Protein AF-A0A0D8XAA7-F1 (afdb_monomer)

Sequence (199 aa):
MMFIYIQLFANRRTYLMLLIPIIYSLYFIFFTSPVLFNSDHFAWFFTTFAPGSDSEMFYNYPHTANNLFVVVSTCVLYVVYSKVLLRHSRSSSGLTWAQKSFFIQSTLICMANLLASLIYVYMQFFPTPQYFAFIGHCCWQLGHGFPAFVYLFLNRTIQRKVLEMLQIQHWSTTVKQAPLNSSKTPCNNKKINGNEYFF

Organism: Dictyocaulus viviparus (NCBI:txid29172)

Radius of gyration: 29.38 Å; Cα contacts (8 Å, |Δi|>4): 109; chains: 1; bounding box: 52×42×98 Å

Mean predicted aligned error: 14.2 Å

InterPro domains:
  IPR019425 7TM GPCR, serpentine receptor class t (Srt) [PF10321] (6-170)
  IPR019425 7TM GPCR, serpentine receptor class t (Srt) [PTHR23021] (6-173)

pLDDT: mean 72.5, std 16.62, range [28.2, 89.44]

Foldseek 3Di:
DVVVCCVCCPDPNVVVVVVVVVVVVVCCVPPAQDFDQDPVLRATAQADPDPPGDRVVRDGPVVLVVLVCLLVVLVVVLVVLVVVQVVCQVVDPHDDLVSVLVNVLSVLLSVLSNLLSVLVVCVHPHPDDSVSSVSSVVSVVCNVCVSVVSCCPRPPVVVVVVCVVVVVPPPPPPDPPDDPPDDDDDDDDDDDDDDDDDD

Structure (mmCIF, N/CA/C/O backbone):
data_AF-A0A0D8XAA7-F1
#
_entry.id   AF-A0A0D8XAA7-F1
#
loop_
_atom_site.group_PDB
_atom_site.id
_atom_site.type_symbol
_atom_site.label_atom_id
_atom_site.label_alt_id
_atom_site.label_comp_id
_atom_site.label_asym_id
_atom_site.label_entity_id
_atom_site.label_seq_id
_atom_site.pdbx_PDB_ins_code
_atom_site.Cartn_x
_atom_site.Cartn_y
_atom_site.Cartn_z
_atom_site.occupancy
_atom_site.B_iso_or_equiv
_atom_site.auth_seq_id
_atom_site.auth_comp_id
_atom_site.auth_asym_id
_atom_site.auth_atom_id
_atom_site.pdbx_PDB_model_num
ATOM 1 N N . MET A 1 1 ? -22.637 -11.462 5.710 1.00 57.03 1 MET A N 1
ATOM 2 C CA . MET A 1 1 ? -21.160 -11.375 5.821 1.00 57.03 1 MET A CA 1
ATOM 3 C C . MET A 1 1 ? -20.599 -12.205 6.973 1.00 57.03 1 MET A C 1
ATOM 5 O O . MET A 1 1 ? -19.718 -13.006 6.710 1.00 57.03 1 MET A O 1
ATOM 9 N N . MET A 1 2 ? -21.103 -12.079 8.209 1.00 55.91 2 MET A N 1
ATOM 10 C CA . MET A 1 2 ? -20.521 -12.765 9.381 1.00 55.91 2 MET A CA 1
ATOM 11 C C . MET A 1 2 ? -20.518 -14.309 9.288 1.00 55.91 2 MET A C 1
ATOM 13 O O . MET A 1 2 ? -19.518 -14.933 9.615 1.00 55.91 2 MET A O 1
ATOM 1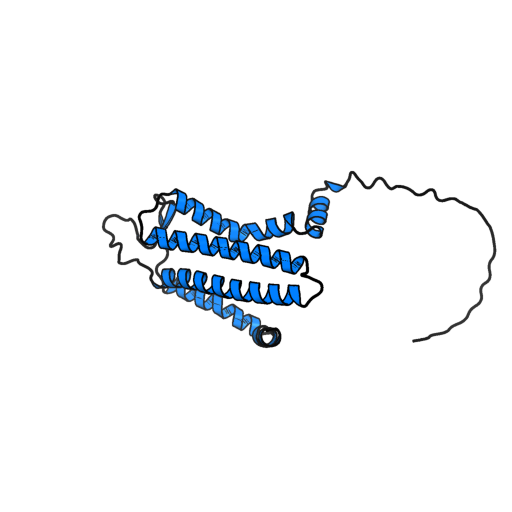7 N N . PHE A 1 3 ? -21.576 -14.924 8.744 1.00 60.53 3 PHE A N 1
ATOM 18 C CA . PHE A 1 3 ? -21.652 -16.383 8.539 1.00 60.53 3 PHE A CA 1
ATOM 19 C C . PHE A 1 3 ? -20.602 -16.934 7.558 1.00 60.53 3 PHE A C 1
ATOM 21 O O . PHE A 1 3 ? -20.009 -17.977 7.810 1.00 60.53 3 PHE A O 1
ATOM 28 N N . ILE A 1 4 ? -20.331 -16.208 6.470 1.00 66.12 4 ILE A N 1
ATOM 29 C CA . ILE A 1 4 ? -19.329 -16.590 5.462 1.00 66.12 4 ILE A CA 1
ATOM 30 C C . ILE A 1 4 ? -17.923 -16.553 6.075 1.00 66.12 4 ILE A C 1
ATOM 32 O O . ILE A 1 4 ? -17.117 -17.451 5.849 1.00 66.12 4 ILE A O 1
ATOM 36 N N . TYR A 1 5 ? -17.652 -15.548 6.912 1.00 65.75 5 TYR A N 1
ATOM 37 C CA . TYR A 1 5 ? -16.374 -15.404 7.607 1.00 65.75 5 TYR A CA 1
ATOM 38 C C . TYR A 1 5 ? -16.089 -16.574 8.551 1.00 65.75 5 TYR A C 1
ATOM 40 O O . TYR A 1 5 ? -14.992 -17.126 8.540 1.00 65.75 5 TYR A O 1
ATOM 48 N N . ILE A 1 6 ? -17.094 -16.987 9.326 1.00 66.50 6 ILE A N 1
ATOM 49 C CA . ILE A 1 6 ? -16.974 -18.118 10.254 1.00 66.50 6 ILE A CA 1
ATOM 50 C C . ILE A 1 6 ? -16.764 -19.428 9.480 1.00 66.50 6 ILE A C 1
ATOM 52 O O . ILE A 1 6 ? -15.968 -20.263 9.895 1.00 66.50 6 ILE A O 1
ATOM 56 N N . GLN A 1 7 ? -17.405 -19.609 8.323 1.00 70.00 7 GLN A N 1
ATOM 57 C CA . GLN A 1 7 ? -17.213 -20.815 7.508 1.00 70.00 7 GLN A CA 1
ATOM 58 C C . GLN A 1 7 ? -15.826 -20.905 6.850 1.00 70.00 7 GLN A C 1
ATOM 60 O O . GLN A 1 7 ? -15.287 -22.014 6.739 1.00 70.00 7 GLN A O 1
ATOM 65 N N . LEU A 1 8 ? -15.260 -19.765 6.435 1.00 64.50 8 LEU A N 1
ATOM 66 C CA . LEU A 1 8 ? -13.955 -19.677 5.769 1.00 64.50 8 LEU A CA 1
ATOM 67 C C . LEU A 1 8 ? -12.770 -19.732 6.747 1.00 64.50 8 LEU A C 1
ATOM 69 O O . LEU A 1 8 ? -11.767 -20.372 6.442 1.00 64.50 8 LEU A O 1
ATOM 73 N N . PHE A 1 9 ? -12.887 -19.104 7.920 1.00 73.25 9 PHE A N 1
ATOM 74 C CA . PHE A 1 9 ? -11.769 -18.896 8.855 1.00 73.25 9 PHE A CA 1
ATOM 75 C C . PHE A 1 9 ? -11.910 -19.645 10.194 1.00 73.25 9 PHE A C 1
ATOM 77 O O . PHE A 1 9 ? -11.251 -19.304 11.176 1.00 73.25 9 PHE A O 1
ATOM 84 N N . ALA A 1 10 ? -12.756 -20.676 10.272 1.00 77.81 10 ALA A N 1
ATOM 85 C CA . ALA A 1 10 ? -12.834 -21.519 11.467 1.00 77.81 10 ALA A CA 1
ATOM 86 C C . ALA A 1 10 ? -11.725 -22.590 11.513 1.00 77.81 10 ALA A C 1
ATOM 88 O O . ALA A 1 10 ? -11.547 -23.381 10.579 1.00 77.81 10 ALA A O 1
ATOM 89 N N . ASN A 1 11 ? -11.056 -22.688 12.668 1.00 79.06 11 ASN A N 1
ATOM 90 C CA . ASN A 1 11 ? -10.110 -23.750 13.030 1.00 79.06 11 ASN A CA 1
ATOM 91 C C . ASN A 1 11 ? -9.008 -23.978 11.973 1.00 79.06 11 ASN A C 1
ATOM 93 O O . ASN A 1 11 ? -8.326 -23.053 11.538 1.00 79.06 11 ASN A O 1
ATOM 97 N N . ARG A 1 12 ? -8.824 -25.236 11.550 1.00 74.00 12 ARG A N 1
ATOM 98 C CA . ARG A 1 12 ? -7.748 -25.683 10.657 1.00 74.00 12 ARG A CA 1
ATOM 99 C C . ARG A 1 12 ? -7.869 -25.120 9.231 1.00 74.00 12 ARG A C 1
ATOM 101 O O . ARG A 1 12 ? -6.893 -25.144 8.487 1.00 74.00 12 ARG A O 1
ATOM 108 N N . ARG A 1 13 ? -9.040 -24.589 8.850 1.00 78.50 13 ARG A N 1
ATOM 109 C CA . ARG A 1 13 ? -9.298 -24.020 7.513 1.00 78.50 13 ARG A CA 1
ATOM 110 C C . ARG A 1 13 ? -8.571 -22.698 7.288 1.00 78.50 13 ARG A C 1
ATOM 112 O O . ARG A 1 13 ? -8.212 -22.401 6.155 1.00 78.50 13 ARG A O 1
ATOM 119 N N . THR A 1 14 ? -8.255 -21.967 8.355 1.00 82.12 14 THR A N 1
ATOM 120 C CA . THR A 1 14 ? -7.444 -20.744 8.278 1.00 82.12 14 THR A CA 1
ATOM 121 C C . THR A 1 14 ? -6.059 -21.021 7.704 1.00 82.12 14 THR A C 1
ATOM 123 O O . THR A 1 14 ? -5.589 -20.265 6.860 1.00 82.12 14 THR A O 1
ATOM 126 N N . TYR A 1 15 ? -5.434 -22.144 8.078 1.00 82.19 15 TYR A N 1
ATOM 127 C CA . TYR A 1 15 ? -4.145 -22.549 7.509 1.00 82.19 15 TYR A CA 1
ATOM 128 C C . TYR A 1 15 ? -4.249 -22.868 6.013 1.00 82.19 15 TYR A C 1
ATOM 130 O O . TYR A 1 15 ? -3.353 -22.516 5.255 1.00 82.19 15 TYR A O 1
ATOM 138 N N . LEU A 1 16 ? -5.359 -23.470 5.569 1.00 83.62 16 LEU A N 1
ATOM 139 C CA . LEU A 1 16 ? -5.605 -23.714 4.143 1.00 83.62 16 LEU A CA 1
ATOM 140 C C . LEU A 1 16 ? -5.805 -22.404 3.370 1.00 83.62 16 LEU A C 1
ATOM 142 O O . LEU A 1 16 ? -5.273 -22.255 2.276 1.00 83.62 16 LEU A O 1
ATOM 146 N N . MET A 1 17 ? -6.510 -21.430 3.950 1.00 83.50 17 MET A N 1
ATOM 147 C CA . MET A 1 17 ? -6.681 -20.106 3.340 1.00 83.50 17 MET A CA 1
ATOM 148 C C . MET A 1 17 ? -5.362 -19.324 3.272 1.00 83.50 17 MET A C 1
ATOM 150 O O . MET A 1 17 ? -5.126 -18.612 2.301 1.00 83.50 17 MET A O 1
ATOM 154 N N . LEU A 1 18 ? -4.473 -19.499 4.254 1.00 84.19 18 LEU A N 1
ATOM 155 C CA . LEU A 1 18 ? -3.123 -18.922 4.253 1.00 84.19 18 LEU A CA 1
ATOM 156 C C . LEU A 1 18 ? -2.185 -19.564 3.217 1.00 84.19 18 LEU A C 1
ATOM 158 O O . LEU A 1 18 ? -1.226 -18.918 2.805 1.00 84.19 18 LEU A O 1
ATOM 162 N N . LEU A 1 19 ? -2.458 -20.787 2.748 1.00 87.12 19 LEU A N 1
ATOM 163 C CA . LEU A 1 19 ? -1.676 -21.401 1.668 1.00 87.12 19 LEU A CA 1
ATOM 164 C C . LEU A 1 19 ? -1.921 -20.734 0.311 1.00 87.12 19 LEU A C 1
ATOM 166 O O . LEU A 1 19 ? -1.018 -20.713 -0.519 1.00 87.12 19 LEU A O 1
ATOM 170 N N . ILE A 1 20 ? -3.101 -20.154 0.087 1.00 86.44 20 ILE A N 1
ATOM 171 C CA . ILE A 1 20 ? -3.455 -19.489 -1.176 1.00 86.44 20 ILE A CA 1
ATOM 172 C C . ILE A 1 20 ? -2.455 -18.374 -1.542 1.00 86.44 20 ILE A C 1
ATOM 174 O O . ILE A 1 20 ? -1.881 -18.446 -2.630 1.00 86.44 20 ILE A O 1
ATOM 178 N N . PRO A 1 21 ? -2.171 -17.373 -0.677 1.00 86.44 21 PRO A N 1
ATOM 179 C CA . PRO A 1 21 ? -1.186 -16.341 -0.994 1.00 86.44 21 PRO A CA 1
ATOM 180 C C . PRO A 1 21 ? 0.241 -16.895 -1.105 1.00 86.44 21 PRO A C 1
ATOM 182 O O . PRO A 1 21 ? 1.032 -16.356 -1.876 1.00 86.44 21 PRO A O 1
ATOM 185 N N . ILE A 1 22 ? 0.572 -17.983 -0.398 1.00 87.94 22 ILE A N 1
ATOM 186 C CA . ILE A 1 22 ? 1.890 -18.627 -0.498 1.00 87.94 22 ILE A CA 1
ATOM 187 C C . ILE A 1 22 ? 2.063 -19.239 -1.888 1.00 87.94 22 ILE A C 1
ATOM 189 O O . ILE A 1 22 ? 3.028 -18.923 -2.573 1.00 87.94 22 ILE A O 1
ATOM 193 N N . ILE A 1 23 ? 1.107 -20.052 -2.338 1.00 89.19 23 ILE A N 1
ATOM 194 C CA . ILE A 1 23 ? 1.139 -20.682 -3.666 1.00 89.19 23 ILE A CA 1
ATOM 195 C C . ILE A 1 23 ? 1.149 -19.616 -4.766 1.00 89.19 23 ILE A C 1
ATOM 197 O O . ILE A 1 23 ? 1.931 -19.715 -5.710 1.00 89.19 23 ILE A O 1
ATOM 201 N N . TYR A 1 24 ? 0.337 -18.566 -4.616 1.00 85.06 24 TYR A N 1
ATOM 202 C CA . TYR A 1 24 ? 0.336 -17.430 -5.536 1.00 85.06 24 TYR A CA 1
ATOM 203 C C . TYR A 1 24 ? 1.712 -16.753 -5.608 1.00 85.06 24 TYR A C 1
ATOM 205 O O . TYR A 1 24 ? 2.220 -16.514 -6.697 1.00 85.06 24 TYR A O 1
ATOM 213 N N . SER A 1 25 ? 2.360 -16.515 -4.467 1.00 83.88 25 SER A N 1
ATOM 214 C CA . SER A 1 25 ? 3.704 -15.920 -4.422 1.00 83.88 25 SER A CA 1
ATOM 215 C C . SER A 1 25 ? 4.761 -16.836 -5.044 1.00 83.88 25 SER A C 1
ATOM 217 O O . SER A 1 25 ? 5.621 -16.368 -5.786 1.00 83.88 25 SER A O 1
ATOM 219 N N . LEU A 1 26 ? 4.674 -18.149 -4.802 1.00 87.00 26 LEU A N 1
ATOM 220 C CA . LEU A 1 26 ? 5.578 -19.139 -5.394 1.00 87.00 26 LEU A CA 1
ATOM 221 C C . LEU A 1 26 ? 5.473 -19.162 -6.925 1.00 87.00 26 LEU A C 1
ATOM 223 O O . LEU A 1 26 ? 6.496 -19.292 -7.594 1.00 87.00 26 LEU A O 1
ATOM 227 N N . TYR A 1 27 ? 4.274 -18.971 -7.485 1.00 85.75 27 TYR A N 1
ATOM 228 C CA . TYR A 1 27 ? 4.106 -18.832 -8.933 1.00 85.75 27 TYR A CA 1
ATOM 229 C C . TYR A 1 27 ? 4.925 -17.656 -9.490 1.00 85.75 27 TYR A C 1
ATOM 231 O O . TYR A 1 27 ? 5.667 -17.832 -10.454 1.00 85.75 27 TYR A O 1
ATOM 239 N N . PHE A 1 28 ? 4.864 -16.482 -8.853 1.00 79.69 28 PHE A N 1
ATOM 240 C CA . PHE A 1 28 ? 5.640 -15.318 -9.297 1.00 79.69 28 PHE A CA 1
ATOM 241 C C . PHE A 1 28 ? 7.152 -15.518 -9.142 1.00 79.69 28 PHE A C 1
ATOM 243 O O . PHE A 1 28 ? 7.904 -15.086 -10.011 1.00 79.69 28 PHE A O 1
ATOM 250 N N . ILE A 1 29 ? 7.599 -16.208 -8.091 1.00 82.25 29 ILE A N 1
ATOM 251 C CA . ILE A 1 29 ? 9.029 -16.467 -7.856 1.00 82.25 29 ILE A CA 1
ATOM 252 C C . ILE A 1 29 ? 9.623 -17.393 -8.925 1.00 82.25 29 ILE A C 1
ATOM 254 O O . ILE A 1 29 ? 10.719 -17.131 -9.410 1.00 82.25 29 ILE A O 1
ATOM 258 N N . PHE A 1 30 ? 8.931 -18.482 -9.275 1.00 82.00 30 PHE A N 1
ATOM 259 C CA . PHE A 1 30 ? 9.502 -19.516 -10.145 1.00 82.00 30 PHE A CA 1
ATOM 260 C C . PHE A 1 30 ? 9.163 -19.355 -11.629 1.00 82.00 30 PHE A C 1
ATOM 262 O O . PHE A 1 30 ? 9.933 -19.815 -12.468 1.00 82.00 30 PHE A O 1
ATOM 269 N N . PHE A 1 31 ? 8.027 -18.737 -11.966 1.00 77.50 31 PHE A N 1
ATOM 270 C CA . PHE A 1 31 ? 7.493 -18.747 -13.335 1.00 77.50 31 PHE A CA 1
ATOM 271 C C . PHE A 1 31 ? 7.414 -17.366 -13.986 1.00 77.50 31 PHE A C 1
ATOM 273 O O . PHE A 1 31 ? 6.970 -17.267 -15.129 1.00 77.50 31 PHE A O 1
ATOM 280 N N . THR A 1 32 ? 7.820 -16.298 -13.297 1.00 73.38 32 THR A N 1
ATOM 281 C CA . THR A 1 32 ? 7.784 -14.947 -13.867 1.00 73.38 32 THR A CA 1
ATOM 282 C C . THR A 1 32 ? 9.153 -14.279 -13.803 1.00 73.38 32 THR A C 1
ATOM 284 O O . THR A 1 32 ? 9.893 -14.462 -12.840 1.00 73.38 32 THR A O 1
ATOM 287 N N . SER A 1 33 ? 9.503 -13.517 -14.843 1.00 69.56 33 SER A N 1
ATOM 288 C CA . SER A 1 33 ? 10.789 -12.818 -14.918 1.00 69.56 33 SER A CA 1
ATOM 289 C C . SER A 1 33 ? 10.918 -11.795 -13.783 1.00 69.56 33 SER A C 1
ATOM 291 O O . SER A 1 33 ? 9.997 -10.995 -13.586 1.00 69.56 33 SER A O 1
ATOM 293 N N . PRO A 1 34 ? 12.031 -11.783 -13.031 1.00 69.81 34 PRO A N 1
ATOM 294 C CA . PRO A 1 34 ? 12.193 -10.854 -11.924 1.00 69.81 34 PRO A CA 1
ATOM 295 C C . PRO A 1 34 ? 12.228 -9.417 -12.441 1.00 69.81 34 PRO A C 1
ATOM 297 O O . PRO A 1 34 ? 12.772 -9.133 -13.507 1.00 69.81 34 PRO A O 1
ATOM 300 N N . VAL A 1 35 ? 11.669 -8.498 -11.658 1.00 71.31 35 VAL A N 1
ATOM 301 C CA . VAL A 1 35 ? 11.884 -7.070 -11.891 1.00 71.31 35 VAL A CA 1
ATOM 302 C C . VAL A 1 35 ? 13.313 -6.757 -11.460 1.00 71.31 35 VAL A C 1
ATOM 304 O O . VAL A 1 35 ? 13.732 -7.182 -10.381 1.00 71.31 35 VAL A O 1
ATOM 307 N N . LEU A 1 36 ? 14.073 -6.045 -12.287 1.00 72.94 36 LEU A N 1
ATOM 308 C CA . LEU A 1 36 ? 15.463 -5.706 -11.989 1.00 72.94 36 LEU A CA 1
ATOM 309 C C . LEU A 1 36 ? 15.565 -4.234 -11.606 1.00 72.94 36 LEU A C 1
ATOM 311 O O . LEU A 1 36 ? 14.968 -3.361 -12.240 1.00 72.94 36 LEU A O 1
ATOM 315 N N . PHE A 1 37 ? 16.305 -3.964 -10.532 1.00 74.81 37 PHE A N 1
ATOM 316 C CA . PHE A 1 37 ? 16.546 -2.601 -10.087 1.00 74.81 37 PHE A CA 1
ATOM 317 C C . PHE A 1 37 ? 17.523 -1.933 -11.045 1.00 74.81 37 PHE A C 1
ATOM 319 O O . PHE A 1 37 ? 18.634 -2.426 -11.243 1.00 74.81 37 PHE A O 1
ATOM 326 N N . ASN A 1 38 ? 17.117 -0.801 -11.611 1.00 74.44 38 ASN A N 1
ATOM 327 C CA . ASN A 1 38 ? 17.998 0.035 -12.404 1.00 74.44 38 ASN A CA 1
ATOM 328 C C . ASN A 1 38 ? 18.430 1.251 -11.568 1.00 74.44 38 ASN A C 1
ATOM 330 O O . ASN A 1 38 ? 17.589 2.021 -11.097 1.00 74.44 38 ASN A O 1
ATOM 334 N N . SER A 1 39 ? 19.744 1.422 -11.397 1.00 75.94 39 SER A N 1
ATOM 335 C CA . SER A 1 39 ? 20.332 2.526 -10.629 1.00 75.94 39 SER A CA 1
ATOM 336 C C . SER A 1 39 ? 20.151 3.892 -11.284 1.00 75.94 39 SER A C 1
ATOM 338 O O . SER A 1 39 ? 19.969 4.876 -10.575 1.00 75.94 39 SER A O 1
ATOM 340 N N . ASP A 1 40 ? 20.157 3.962 -12.613 1.00 74.56 40 ASP A N 1
ATOM 341 C CA . ASP A 1 40 ? 20.087 5.217 -13.370 1.00 74.56 40 ASP A CA 1
ATOM 342 C C . ASP A 1 40 ? 18.674 5.816 -13.303 1.00 74.56 40 ASP A C 1
ATOM 344 O O . ASP A 1 40 ? 18.480 7.033 -13.216 1.00 74.56 40 ASP A O 1
ATOM 348 N N . HIS A 1 41 ? 17.668 4.942 -13.267 1.00 69.75 41 HIS A N 1
ATOM 349 C CA . HIS A 1 41 ? 16.259 5.317 -13.192 1.00 69.75 41 HIS A CA 1
ATOM 350 C C . HIS A 1 41 ? 15.654 5.212 -11.778 1.00 69.75 41 HIS A C 1
ATOM 352 O O . HIS A 1 41 ? 14.490 5.572 -11.597 1.00 69.75 41 HIS A O 1
ATOM 358 N N . PHE A 1 42 ? 16.420 4.762 -10.773 1.00 77.06 42 PHE A N 1
ATOM 359 C CA . PHE A 1 42 ? 16.005 4.609 -9.364 1.00 77.06 42 PHE A CA 1
ATOM 360 C C . PHE A 1 42 ? 14.699 3.815 -9.154 1.00 77.06 42 PHE A C 1
ATOM 362 O O . PHE A 1 42 ? 13.990 3.987 -8.157 1.00 77.06 42 PHE A O 1
ATOM 369 N N . ALA A 1 43 ? 14.362 2.930 -10.085 1.00 75.69 43 ALA A N 1
ATOM 370 C CA . ALA A 1 43 ? 13.130 2.152 -10.069 1.00 75.69 43 ALA A CA 1
ATOM 371 C C . ALA A 1 43 ? 13.376 0.737 -10.590 1.00 75.69 43 ALA A C 1
ATOM 373 O O . ALA A 1 43 ? 14.430 0.431 -11.154 1.00 75.69 43 ALA A O 1
ATOM 374 N N . TRP A 1 44 ? 12.403 -0.140 -10.350 1.00 72.19 44 TRP A N 1
ATOM 375 C CA . TRP A 1 44 ? 12.456 -1.495 -10.869 1.00 72.19 44 TRP A CA 1
ATOM 376 C C . TRP A 1 44 ? 11.744 -1.545 -12.211 1.00 72.19 44 TRP A C 1
ATOM 378 O O . TRP A 1 44 ? 10.602 -1.105 -12.332 1.00 72.19 44 TRP A O 1
ATOM 388 N N . PHE A 1 45 ? 12.427 -2.088 -13.210 1.00 69.94 45 PHE A N 1
ATOM 389 C CA . PHE A 1 45 ? 11.901 -2.223 -14.560 1.00 69.94 45 PHE A CA 1
ATOM 390 C C . PHE A 1 45 ? 11.945 -3.679 -15.002 1.00 69.94 45 PHE A C 1
ATOM 392 O O . PHE A 1 45 ? 12.756 -4.475 -14.523 1.00 69.94 45 PHE A O 1
ATOM 399 N N . PHE A 1 46 ? 11.062 -4.021 -15.938 1.00 64.62 46 PHE A N 1
ATOM 400 C CA . PHE A 1 46 ? 11.085 -5.332 -16.579 1.00 64.62 46 PHE A CA 1
ATOM 401 C C . PHE A 1 46 ? 12.212 -5.450 -17.607 1.00 64.62 46 PHE A C 1
ATOM 403 O O . PHE A 1 46 ? 12.758 -6.528 -17.771 1.00 64.62 46 PHE A O 1
ATOM 410 N N . THR A 1 47 ? 12.591 -4.356 -18.276 1.00 61.31 47 THR A N 1
ATOM 411 C CA . THR A 1 47 ? 13.680 -4.379 -19.259 1.00 61.31 47 THR A CA 1
ATOM 412 C C . THR A 1 47 ? 15.048 -4.328 -18.582 1.00 61.31 47 THR A C 1
ATOM 414 O O . THR A 1 47 ? 15.280 -3.552 -17.649 1.00 61.31 47 THR A O 1
ATOM 417 N N . THR A 1 48 ? 15.979 -5.138 -19.077 1.00 60.38 48 THR A N 1
ATOM 418 C CA . THR A 1 48 ? 17.399 -4.958 -18.800 1.00 60.38 48 THR A CA 1
ATOM 419 C C . THR A 1 48 ? 17.881 -3.793 -19.656 1.00 60.38 48 THR A C 1
ATOM 421 O O . THR A 1 48 ? 17.903 -3.896 -20.871 1.00 60.38 48 THR A O 1
ATOM 424 N N . PHE A 1 49 ? 18.314 -2.680 -19.070 1.00 66.12 49 PHE A N 1
ATOM 425 C CA . PHE A 1 49 ? 18.911 -1.571 -19.836 1.00 66.12 49 PHE A CA 1
ATOM 426 C C . PHE A 1 49 ? 20.363 -1.879 -20.269 1.00 66.12 49 PHE A C 1
ATOM 428 O O . PHE A 1 49 ? 21.211 -0.992 -20.336 1.00 66.12 49 PHE A O 1
ATOM 435 N N . ALA A 1 50 ? 20.678 -3.155 -20.512 1.00 64.75 50 ALA A N 1
ATOM 436 C CA . ALA A 1 50 ? 22.008 -3.612 -20.888 1.00 64.75 50 ALA A CA 1
ATOM 437 C C . ALA A 1 50 ? 22.246 -3.398 -22.399 1.00 64.75 50 ALA A C 1
ATOM 439 O O . ALA A 1 50 ? 21.331 -3.636 -23.197 1.00 64.75 50 ALA A O 1
ATOM 440 N N . PRO A 1 51 ? 23.459 -2.994 -22.827 1.00 58.62 51 PRO A N 1
ATOM 441 C CA . PRO A 1 51 ? 23.766 -2.804 -24.244 1.00 58.62 51 PRO A CA 1
ATOM 442 C C . PRO A 1 51 ? 23.539 -4.099 -25.040 1.00 58.62 51 PRO A C 1
ATOM 444 O O . PRO A 1 51 ? 24.110 -5.133 -24.704 1.00 58.62 51 PRO A O 1
ATOM 447 N N . GLY A 1 52 ? 22.711 -4.046 -26.090 1.00 63.97 52 GLY A N 1
ATOM 448 C CA . GLY A 1 52 ? 22.412 -5.200 -26.953 1.00 63.97 52 GLY A CA 1
ATOM 449 C C . GLY A 1 52 ? 21.348 -6.171 -26.425 1.00 63.97 52 GLY A C 1
ATOM 450 O O . GLY A 1 52 ? 21.199 -7.252 -26.987 1.00 63.97 52 GLY A O 1
ATOM 451 N N . SER A 1 53 ? 20.619 -5.816 -25.362 1.00 61.06 53 SER A N 1
ATOM 452 C CA . SER A 1 53 ? 19.501 -6.627 -24.865 1.00 61.06 53 SER A CA 1
ATOM 453 C C . SER A 1 53 ? 18.169 -6.228 -25.511 1.00 61.06 53 SER A C 1
ATOM 455 O O . SER A 1 53 ? 17.821 -5.047 -25.569 1.00 61.06 53 SER A O 1
ATOM 457 N N . ASP A 1 54 ? 17.416 -7.219 -25.997 1.00 61.56 54 ASP A N 1
ATOM 458 C CA . ASP A 1 54 ? 16.067 -7.005 -26.522 1.00 61.56 54 ASP A CA 1
ATOM 459 C C . ASP A 1 54 ? 15.116 -6.651 -25.376 1.00 61.56 54 ASP A C 1
ATOM 461 O O . ASP A 1 54 ? 14.749 -7.490 -24.550 1.00 61.56 54 ASP A O 1
ATOM 465 N N . SER A 1 55 ? 14.689 -5.387 -25.341 1.00 59.59 55 SER A N 1
ATOM 466 C CA . SER A 1 55 ? 13.788 -4.861 -24.307 1.00 59.59 55 SER A CA 1
ATOM 467 C C . SER A 1 55 ? 12.410 -5.541 -24.296 1.00 59.59 55 SER A C 1
ATOM 469 O O . SER A 1 55 ? 11.706 -5.481 -23.288 1.00 59.59 55 SER A O 1
ATOM 471 N N . GLU A 1 56 ? 12.026 -6.211 -25.386 1.00 61.00 56 GLU A N 1
ATOM 472 C CA . GLU A 1 56 ? 10.761 -6.949 -25.500 1.00 61.00 56 GLU A CA 1
ATOM 473 C C . GLU A 1 56 ? 10.810 -8.343 -24.850 1.00 61.00 56 GLU A C 1
ATOM 475 O O . GLU A 1 56 ? 9.777 -8.844 -24.407 1.00 61.00 56 GLU A O 1
ATOM 480 N N . MET A 1 57 ? 11.994 -8.956 -24.711 1.00 60.00 57 MET A N 1
ATOM 481 C CA . MET A 1 57 ? 12.141 -10.329 -24.197 1.00 60.00 57 MET A CA 1
ATOM 482 C C . MET A 1 57 ? 11.812 -10.450 -22.699 1.00 60.00 57 MET A C 1
ATOM 484 O O . MET A 1 57 ? 11.448 -11.524 -22.220 1.00 60.00 57 MET A O 1
ATOM 488 N N . PHE A 1 58 ? 11.918 -9.350 -21.952 1.00 61.31 58 PHE A N 1
ATOM 489 C CA . PHE A 1 58 ? 11.782 -9.348 -20.495 1.00 61.31 58 PHE A CA 1
ATOM 490 C C . PHE A 1 58 ? 10.458 -8.760 -19.991 1.00 61.31 58 PHE A C 1
ATOM 492 O O . PHE A 1 58 ? 10.254 -8.654 -18.781 1.00 61.31 58 PHE A O 1
ATOM 499 N N . TYR A 1 59 ? 9.529 -8.407 -20.886 1.00 66.00 59 TYR A N 1
ATOM 500 C CA . TYR A 1 59 ? 8.255 -7.807 -20.495 1.00 66.00 59 TYR A CA 1
ATOM 501 C C . TYR A 1 59 ? 7.369 -8.810 -19.739 1.00 66.00 59 TYR A C 1
ATOM 503 O O . TYR A 1 59 ? 6.904 -9.812 -20.281 1.00 66.00 59 TYR A O 1
ATOM 511 N N . ASN A 1 60 ? 7.099 -8.538 -18.462 1.00 69.00 60 ASN A N 1
ATOM 512 C CA . ASN A 1 60 ? 6.361 -9.456 -17.601 1.00 69.00 60 ASN A CA 1
ATOM 513 C C . ASN A 1 60 ? 4.862 -9.104 -17.572 1.00 69.00 60 ASN A C 1
ATOM 515 O O . ASN A 1 60 ? 4.359 -8.484 -16.631 1.00 69.00 60 ASN A O 1
ATOM 519 N N . TYR A 1 61 ? 4.130 -9.511 -18.615 1.00 71.88 61 TYR A N 1
ATOM 520 C CA . TYR A 1 61 ? 2.672 -9.334 -18.695 1.00 71.88 61 TYR A CA 1
ATOM 521 C C . TYR A 1 61 ? 1.912 -9.855 -17.456 1.00 71.88 61 TYR A C 1
ATOM 523 O O . TYR A 1 61 ? 1.019 -9.142 -16.987 1.00 71.88 61 TYR A O 1
ATOM 531 N N . PRO A 1 62 ? 2.258 -11.023 -16.865 1.00 74.19 62 PRO A N 1
ATOM 532 C CA . PRO A 1 62 ? 1.668 -11.476 -15.603 1.00 74.19 62 PRO A CA 1
ATOM 533 C C . PRO A 1 62 ? 1.808 -10.482 -14.444 1.00 74.19 62 PRO A C 1
ATOM 535 O O . PRO A 1 62 ? 0.868 -10.315 -13.666 1.00 74.19 62 PRO A O 1
ATOM 538 N N . HIS A 1 63 ? 2.946 -9.796 -14.322 1.00 70.69 63 HIS A N 1
ATOM 539 C CA . HIS A 1 63 ? 3.160 -8.799 -13.270 1.00 70.69 63 HIS A CA 1
ATOM 540 C C . HIS A 1 63 ? 2.346 -7.523 -13.514 1.00 70.69 63 HIS A C 1
ATOM 542 O O . HIS A 1 63 ? 1.733 -6.989 -12.588 1.00 70.69 63 HIS A O 1
ATOM 548 N N . THR A 1 64 ? 2.286 -7.039 -14.755 1.00 71.94 64 THR A N 1
ATOM 549 C CA . THR A 1 64 ? 1.435 -5.891 -15.108 1.00 71.94 64 THR A CA 1
ATOM 550 C C . THR A 1 64 ? -0.039 -6.200 -14.843 1.00 71.94 64 THR A C 1
ATOM 552 O O . THR A 1 64 ? -0.747 -5.387 -14.245 1.00 71.94 64 THR A O 1
ATOM 555 N N . ALA A 1 65 ? -0.490 -7.405 -15.204 1.00 78.00 65 ALA A N 1
ATOM 556 C CA . ALA A 1 65 ? -1.840 -7.873 -14.907 1.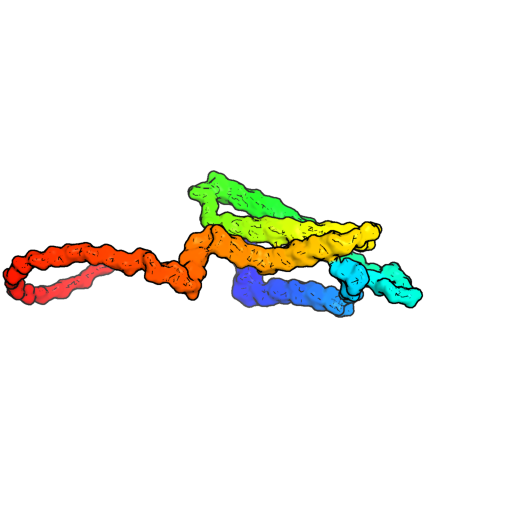00 78.00 65 ALA A CA 1
ATOM 557 C C . ALA A 1 65 ? -2.099 -7.985 -13.395 1.00 78.00 65 ALA A C 1
ATOM 559 O O . ALA A 1 65 ? -3.173 -7.594 -12.943 1.00 78.00 65 ALA A O 1
ATOM 560 N N . ASN A 1 66 ? -1.127 -8.458 -12.606 1.00 81.44 66 ASN A N 1
ATOM 561 C CA . ASN A 1 66 ? -1.214 -8.505 -11.143 1.00 81.44 66 ASN A CA 1
ATOM 562 C C . ASN A 1 66 ? -1.384 -7.100 -10.546 1.00 81.44 66 ASN A C 1
ATOM 564 O O . ASN A 1 66 ? -2.360 -6.859 -9.839 1.00 81.44 66 ASN A O 1
ATOM 568 N N . ASN A 1 67 ? -0.518 -6.147 -10.900 1.00 77.69 67 ASN A N 1
ATOM 569 C CA . ASN A 1 67 ? -0.632 -4.764 -10.423 1.00 77.69 67 ASN A CA 1
ATOM 570 C C . ASN A 1 67 ? -2.005 -4.158 -10.758 1.00 77.69 67 ASN A C 1
ATOM 572 O O . ASN A 1 67 ? -2.648 -3.556 -9.895 1.00 77.69 67 ASN A O 1
ATOM 576 N N . LEU A 1 68 ? -2.497 -4.367 -11.984 1.00 80.38 68 LEU A N 1
ATOM 577 C CA . LEU A 1 68 ? -3.823 -3.897 -12.387 1.00 80.38 68 LEU A CA 1
ATOM 578 C C . LEU A 1 68 ? -4.946 -4.598 -11.605 1.00 80.38 68 LEU A C 1
ATOM 580 O O . LEU A 1 68 ? -5.888 -3.948 -11.149 1.00 80.38 68 LEU A O 1
ATOM 584 N N . PHE A 1 69 ? -4.841 -5.912 -11.410 1.00 83.19 69 PHE A N 1
ATOM 585 C CA . PHE A 1 69 ? -5.798 -6.695 -10.634 1.00 83.19 69 PHE A CA 1
ATOM 586 C C . PHE A 1 69 ? -5.860 -6.234 -9.175 1.00 83.19 69 PHE A C 1
ATOM 588 O O . PHE A 1 69 ? -6.957 -6.088 -8.628 1.00 83.19 69 PHE A O 1
ATOM 595 N N . VAL A 1 70 ? -4.712 -5.962 -8.551 1.00 80.81 70 VAL A N 1
ATOM 596 C CA . VAL A 1 70 ? -4.623 -5.438 -7.183 1.00 80.81 70 VAL A CA 1
ATOM 597 C C . VAL A 1 70 ? -5.302 -4.074 -7.093 1.00 80.81 70 VAL A C 1
ATOM 599 O O . VAL A 1 70 ? -6.114 -3.858 -6.191 1.00 80.81 70 VAL A O 1
ATOM 602 N N . VAL A 1 71 ? -5.052 -3.177 -8.049 1.00 79.19 71 VAL A N 1
ATOM 603 C CA . VAL A 1 71 ? -5.714 -1.865 -8.121 1.00 79.19 71 VAL A CA 1
ATOM 604 C C . VAL A 1 71 ? -7.232 -2.004 -8.216 1.00 79.19 71 VAL A C 1
ATOM 606 O O . VAL A 1 71 ? -7.960 -1.454 -7.389 1.00 79.19 71 VAL A O 1
ATOM 609 N N . VAL A 1 72 ? -7.729 -2.781 -9.179 1.00 84.81 72 VAL A N 1
ATOM 610 C CA . VAL A 1 72 ? -9.175 -2.955 -9.379 1.00 84.81 72 VAL A CA 1
ATOM 611 C C . VAL A 1 72 ? -9.818 -3.591 -8.145 1.00 84.81 72 VAL A C 1
ATOM 613 O O . VAL A 1 72 ? -10.837 -3.104 -7.648 1.00 84.81 72 VAL A O 1
ATOM 616 N N . SER A 1 73 ? -9.198 -4.638 -7.601 1.00 85.00 73 SER A N 1
ATOM 617 C CA . SER A 1 73 ? -9.707 -5.356 -6.430 1.00 85.00 73 SER A CA 1
ATOM 618 C C . SER A 1 73 ? -9.753 -4.465 -5.191 1.00 85.00 73 SER A C 1
ATOM 620 O O . SER A 1 73 ? -10.766 -4.441 -4.490 1.00 85.00 73 SER A O 1
ATOM 622 N N . THR A 1 74 ? -8.696 -3.693 -4.924 1.00 83.12 74 THR A N 1
ATOM 623 C CA . THR A 1 74 ? -8.643 -2.778 -3.770 1.00 83.12 74 THR A CA 1
ATOM 624 C C . THR A 1 74 ? -9.673 -1.655 -3.888 1.00 83.12 74 THR A C 1
ATOM 626 O O . THR A 1 74 ? -10.367 -1.376 -2.908 1.00 83.12 74 THR A O 1
ATOM 629 N N . CYS A 1 75 ? -9.877 -1.085 -5.081 1.00 83.69 75 CYS A N 1
ATOM 630 C CA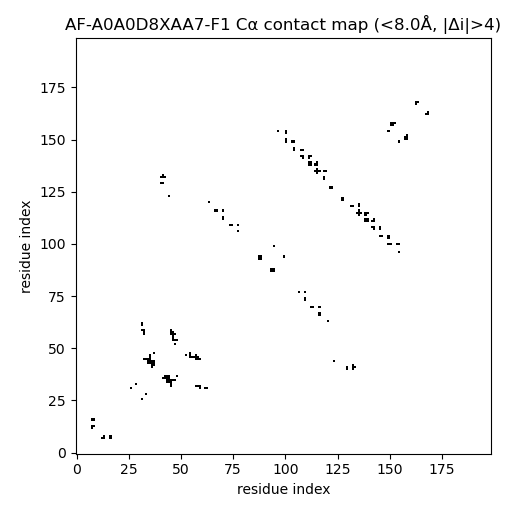 . CYS A 1 75 ? -10.942 -0.108 -5.325 1.00 83.69 75 CYS A CA 1
ATOM 631 C C . CYS A 1 75 ? -12.341 -0.691 -5.064 1.00 83.69 75 CYS A C 1
ATOM 633 O O . CYS A 1 75 ? -13.142 -0.079 -4.352 1.00 83.69 75 CYS A O 1
ATOM 635 N N . VAL A 1 76 ? -12.640 -1.884 -5.587 1.00 87.56 76 VAL A N 1
ATOM 636 C CA . VAL A 1 76 ? -13.941 -2.543 -5.375 1.00 87.56 76 VAL A CA 1
ATOM 637 C C . VAL A 1 76 ? -14.167 -2.844 -3.893 1.00 87.56 76 VAL A C 1
ATOM 639 O O . VAL A 1 76 ? -15.222 -2.506 -3.346 1.00 87.56 76 VAL A O 1
ATOM 642 N N . LEU A 1 77 ? -13.174 -3.432 -3.221 1.00 85.38 77 LEU A N 1
ATOM 643 C CA . LEU A 1 77 ? -13.247 -3.734 -1.791 1.00 85.38 77 LEU A CA 1
ATOM 644 C C . LEU A 1 77 ? -13.462 -2.467 -0.961 1.00 85.38 77 LEU A C 1
ATOM 646 O O . LEU A 1 77 ? -14.273 -2.481 -0.034 1.00 85.38 77 LEU A O 1
ATOM 650 N N . TYR A 1 78 ? -12.808 -1.362 -1.319 1.00 85.44 78 TYR A N 1
ATOM 651 C CA . TYR A 1 78 ? -12.987 -0.084 -0.640 1.00 85.44 78 TYR A CA 1
ATOM 652 C C . TYR A 1 78 ? -14.403 0.477 -0.800 1.00 85.44 78 TYR A C 1
ATOM 654 O O . TYR A 1 78 ? -15.007 0.921 0.181 1.00 85.44 78 TYR A O 1
ATOM 662 N N . VAL A 1 79 ? -14.970 0.420 -2.008 1.00 87.44 79 VAL A N 1
ATOM 663 C CA . VAL A 1 79 ? -16.356 0.846 -2.256 1.00 87.44 79 VAL A CA 1
ATOM 664 C C . VAL A 1 79 ? -17.328 0.005 -1.428 1.00 87.44 79 VAL A C 1
ATOM 666 O O . VAL A 1 79 ? -18.219 0.551 -0.771 1.00 87.44 79 VAL A O 1
ATOM 669 N N . VAL A 1 80 ? -17.143 -1.318 -1.400 1.00 89.12 80 VAL A N 1
ATOM 670 C CA . VAL A 1 80 ? -17.965 -2.221 -0.580 1.00 89.12 80 VAL A CA 1
ATOM 671 C C . VAL A 1 80 ? -17.824 -1.883 0.903 1.00 89.12 80 VAL A C 1
ATOM 673 O O . VAL A 1 80 ? -18.836 -1.725 1.592 1.00 89.12 80 VAL A O 1
ATOM 676 N N . TYR A 1 81 ? -16.596 -1.719 1.391 1.00 87.56 81 TYR A N 1
ATOM 677 C CA . TYR A 1 81 ? -16.326 -1.419 2.793 1.00 87.56 81 TYR A CA 1
ATOM 678 C C . TYR A 1 81 ? -16.928 -0.076 3.218 1.00 87.56 81 TYR A C 1
ATOM 680 O O . TYR A 1 81 ? -17.637 -0.009 4.223 1.00 87.56 81 TYR A O 1
ATOM 688 N N . SER A 1 82 ? -16.760 0.964 2.400 1.00 87.81 82 SER A N 1
ATOM 689 C CA . SER A 1 82 ? -17.358 2.285 2.613 1.00 87.81 82 SER A CA 1
ATOM 690 C C . SER A 1 82 ? -18.885 2.210 2.679 1.00 87.81 82 SER A C 1
ATOM 692 O O . SER A 1 82 ? -19.496 2.781 3.582 1.00 87.81 82 SER A O 1
ATOM 694 N N . LYS A 1 83 ? -19.529 1.445 1.784 1.00 89.44 83 LYS A N 1
ATOM 695 C CA . LYS A 1 83 ? -20.991 1.251 1.811 1.00 89.44 83 LYS A CA 1
ATOM 696 C C . LYS A 1 83 ? -21.457 0.534 3.077 1.00 89.44 83 LYS A C 1
ATOM 698 O O . LYS A 1 83 ? -22.477 0.924 3.649 1.00 89.44 83 LYS A O 1
ATOM 703 N N . VAL A 1 84 ? -20.737 -0.496 3.521 1.00 87.81 84 VAL A N 1
ATOM 704 C CA . VAL A 1 84 ? -21.046 -1.214 4.769 1.00 87.81 84 VAL A CA 1
ATOM 705 C C . VAL A 1 84 ? -20.896 -0.286 5.974 1.00 87.81 84 VAL A C 1
ATOM 707 O O . VAL A 1 84 ? -21.794 -0.233 6.816 1.00 87.81 84 VAL A O 1
ATOM 710 N N . LEU A 1 85 ? -19.818 0.496 6.022 1.00 86.94 85 LEU A N 1
ATOM 711 C CA . LEU A 1 85 ? -19.551 1.441 7.102 1.00 86.94 85 LEU A CA 1
ATOM 712 C C . LEU A 1 85 ? -20.619 2.540 7.180 1.00 86.94 85 LEU A C 1
ATOM 714 O O . LEU A 1 85 ? -21.124 2.830 8.263 1.00 86.94 85 LEU A O 1
ATOM 718 N N . LEU A 1 86 ? -21.016 3.105 6.036 1.00 86.44 86 LEU A N 1
ATOM 719 C CA . LEU A 1 86 ? -22.071 4.118 5.955 1.00 86.44 86 LEU A CA 1
ATOM 720 C C . LEU A 1 86 ? -23.428 3.567 6.404 1.00 86.44 86 LEU A C 1
ATOM 722 O O . LEU A 1 86 ? -24.149 4.240 7.139 1.00 86.44 86 LEU A O 1
ATOM 726 N N . ARG A 1 87 ? -23.777 2.336 6.007 1.00 87.31 87 ARG A N 1
ATOM 727 C CA . ARG A 1 87 ? -25.006 1.673 6.478 1.00 87.31 87 ARG A CA 1
ATOM 728 C C . ARG A 1 87 ? -24.983 1.463 7.989 1.00 87.31 87 ARG A C 1
ATOM 730 O O . ARG A 1 87 ? -25.965 1.770 8.658 1.00 87.31 87 ARG A O 1
ATOM 737 N N . HIS A 1 88 ? -23.858 0.998 8.528 1.00 85.75 88 HIS A N 1
ATOM 738 C CA . HIS A 1 88 ? -23.705 0.801 9.967 1.00 85.75 88 HIS A CA 1
ATOM 739 C C . HIS A 1 88 ? -23.773 2.128 10.736 1.00 85.75 88 HIS A C 1
ATOM 741 O O . HIS A 1 88 ? -24.484 2.216 11.731 1.00 85.75 88 HIS A O 1
ATOM 747 N N . SER A 1 89 ? -23.133 3.188 10.231 1.00 85.75 89 SER A N 1
ATOM 748 C CA . SER A 1 89 ? -23.168 4.522 10.844 1.00 85.75 89 SER A CA 1
ATOM 749 C C . SER A 1 89 ? -24.564 5.145 10.884 1.00 85.75 89 SER A C 1
ATOM 751 O O . SER A 1 89 ? -24.802 5.998 11.732 1.00 85.75 89 SER A O 1
ATOM 753 N N . ARG A 1 90 ? -25.459 4.773 9.958 1.00 84.12 90 ARG A N 1
ATOM 754 C CA . ARG A 1 90 ? -26.847 5.268 9.908 1.00 84.12 90 ARG A CA 1
ATOM 755 C C . ARG A 1 90 ? -27.815 4.432 10.749 1.00 84.12 90 ARG A C 1
ATOM 757 O O . ARG A 1 90 ? -28.855 4.945 11.132 1.00 84.12 90 ARG A O 1
ATOM 764 N N . SER A 1 91 ? -27.497 3.159 10.991 1.00 81.25 91 SER A N 1
ATOM 765 C CA . SER A 1 91 ? -28.364 2.207 11.704 1.00 81.25 91 SER A CA 1
ATOM 766 C C . SER A 1 91 ? -27.997 2.015 13.181 1.00 81.25 91 SER A C 1
ATOM 768 O O . SER A 1 91 ? -28.798 1.464 13.928 1.00 81.25 91 SER A O 1
ATOM 770 N N . SER A 1 92 ? -26.787 2.403 13.587 1.00 72.56 92 SER A N 1
ATOM 771 C CA . SER A 1 92 ? -26.241 2.273 14.945 1.00 72.56 92 SER A CA 1
ATOM 772 C C . SER A 1 92 ? -26.132 3.647 15.617 1.00 72.56 92 SER A C 1
ATOM 774 O O . SER A 1 92 ? -26.197 4.673 14.941 1.00 72.56 92 SER A O 1
ATOM 776 N N . SER A 1 93 ? -25.859 3.684 16.923 1.00 75.31 93 SER A N 1
ATOM 777 C CA . SER A 1 93 ? -25.535 4.880 17.723 1.00 75.31 93 SER A CA 1
ATOM 778 C C . SER A 1 93 ? -24.210 5.576 17.325 1.00 75.31 93 SER A C 1
ATOM 780 O O . SER A 1 93 ? -23.550 6.193 18.159 1.00 75.31 93 SER A O 1
ATOM 782 N N . GLY A 1 94 ? -23.790 5.469 16.059 1.00 78.81 94 GLY A N 1
ATOM 783 C CA . GLY A 1 94 ? -22.514 5.945 15.527 1.00 78.81 94 GLY A CA 1
ATOM 784 C C . GLY A 1 94 ? -21.447 4.852 15.381 1.00 78.81 94 GLY A C 1
ATOM 785 O O . GLY A 1 94 ? -21.621 3.703 15.781 1.00 78.81 94 GLY A O 1
ATOM 786 N N . LEU A 1 95 ? -20.326 5.225 14.756 1.00 83.25 95 LEU A N 1
ATOM 787 C CA . LEU A 1 95 ? -19.153 4.367 14.558 1.00 83.25 95 LEU A CA 1
ATOM 788 C C . LEU A 1 95 ? -18.236 4.392 15.780 1.00 83.25 95 LEU A C 1
ATOM 790 O O . LEU A 1 95 ? -17.897 5.474 16.275 1.00 83.25 95 LEU A O 1
ATOM 794 N N . THR A 1 96 ? -17.754 3.220 16.199 1.00 86.94 96 THR A N 1
ATOM 795 C CA . THR A 1 96 ? -16.725 3.136 17.239 1.00 86.94 96 THR A CA 1
ATOM 796 C C . THR A 1 96 ? -15.430 3.778 16.757 1.00 86.94 96 THR A C 1
ATOM 798 O O . THR A 1 96 ? -15.132 3.850 15.561 1.00 86.94 96 THR A O 1
ATOM 801 N N . TRP A 1 97 ? -14.620 4.241 17.704 1.00 80.88 97 TRP A N 1
ATOM 802 C CA . TRP A 1 97 ? -13.324 4.825 17.385 1.00 80.88 97 TRP A CA 1
ATOM 803 C C . TRP A 1 97 ? -12.420 3.839 16.618 1.00 80.88 97 TRP A C 1
ATOM 805 O O . TRP A 1 97 ? -11.804 4.214 15.622 1.00 80.88 97 TRP A O 1
ATOM 815 N N . ALA A 1 98 ? -12.418 2.562 17.015 1.00 83.62 98 ALA A N 1
ATOM 816 C CA . ALA A 1 98 ? -11.646 1.521 16.342 1.00 83.62 98 ALA A CA 1
ATOM 817 C C . ALA A 1 98 ? -12.080 1.345 14.877 1.00 83.62 98 ALA A C 1
ATOM 819 O O . ALA A 1 98 ? -11.234 1.296 13.987 1.00 83.62 98 ALA A O 1
ATOM 820 N N . GLN A 1 99 ? -13.391 1.342 14.605 1.00 86.44 99 GLN A N 1
ATOM 821 C CA . GLN A 1 99 ? -13.919 1.277 13.237 1.00 86.44 99 GLN A CA 1
ATOM 822 C C . GLN A 1 99 ? -13.475 2.481 12.393 1.00 86.44 99 GLN A C 1
ATOM 824 O O . GLN A 1 99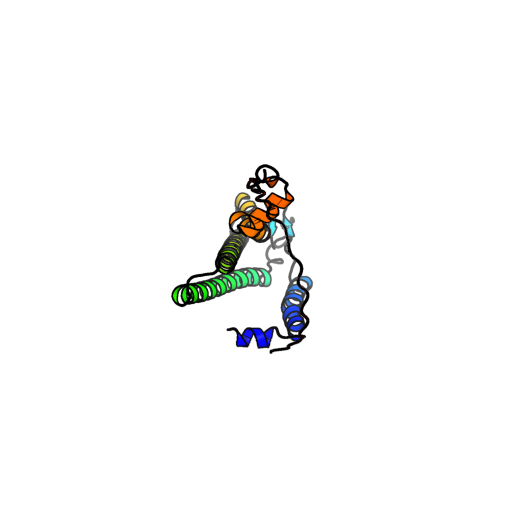 ? -13.064 2.304 11.247 1.00 86.44 99 GLN A O 1
ATOM 829 N N . LYS A 1 100 ? -13.501 3.697 12.959 1.00 84.25 100 LYS A N 1
ATOM 830 C CA . LYS A 1 100 ? -13.013 4.908 12.273 1.00 84.25 100 LYS A CA 1
ATOM 831 C C . LYS A 1 100 ? -11.516 4.822 11.967 1.00 84.25 100 LYS A C 1
ATOM 833 O O . LYS A 1 100 ? -11.109 5.122 10.849 1.00 84.25 100 LYS A O 1
ATOM 838 N N . SER A 1 101 ? -10.711 4.371 12.930 1.00 85.75 101 SER A N 1
ATOM 839 C CA . SER A 1 101 ? -9.264 4.191 12.765 1.00 85.75 101 SER A CA 1
ATOM 840 C C . SER A 1 101 ? -8.942 3.187 11.657 1.00 85.75 101 SER A C 1
ATOM 842 O O . SER A 1 101 ? -8.155 3.492 10.764 1.00 85.75 101 SER A O 1
ATOM 844 N N . PHE A 1 102 ? -9.592 2.019 11.660 1.00 86.31 102 PHE A N 1
ATOM 845 C CA . PHE A 1 102 ? -9.401 1.011 10.614 1.00 86.31 102 PHE A CA 1
ATOM 846 C C . PHE A 1 102 ? -9.848 1.506 9.238 1.00 86.31 102 PHE A C 1
ATOM 848 O O . PHE A 1 102 ? -9.208 1.202 8.229 1.00 86.31 102 PHE A O 1
ATOM 855 N N . PHE A 1 103 ? -10.926 2.288 9.174 1.00 88.31 103 PHE A N 1
ATOM 856 C CA . PHE A 1 103 ? -11.370 2.898 7.925 1.00 88.31 103 PHE A CA 1
ATOM 857 C C . PHE A 1 103 ? -10.352 3.894 7.365 1.00 88.31 103 PHE A C 1
ATOM 859 O O . PHE A 1 103 ? -9.992 3.806 6.193 1.00 88.31 103 PHE A O 1
ATOM 866 N N . ILE A 1 104 ? -9.835 4.796 8.199 1.00 86.00 104 ILE A N 1
ATOM 867 C CA . ILE A 1 104 ? -8.821 5.775 7.788 1.00 86.00 104 ILE A CA 1
ATOM 868 C C . ILE A 1 104 ? -7.537 5.062 7.346 1.00 86.00 104 ILE A C 1
ATOM 870 O O . ILE A 1 104 ? -7.030 5.333 6.259 1.00 86.00 104 ILE A O 1
A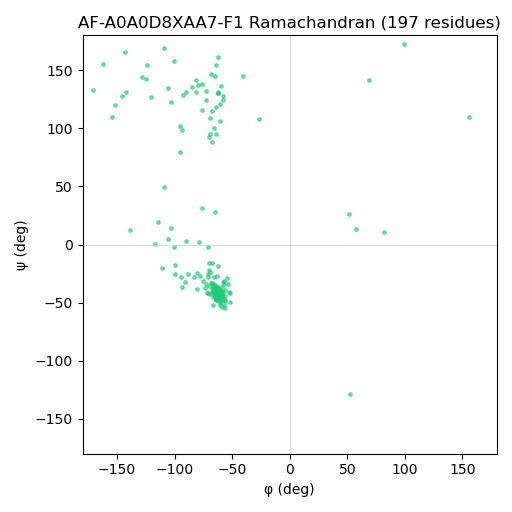TOM 874 N N . GLN A 1 105 ? -7.061 4.097 8.138 1.00 86.69 105 GLN A N 1
ATOM 875 C CA . GLN A 1 105 ? -5.875 3.302 7.816 1.00 86.69 105 GLN A CA 1
ATOM 876 C C . GLN A 1 105 ? -6.019 2.592 6.461 1.00 86.69 105 GLN A C 1
ATOM 878 O O . GLN A 1 105 ? -5.149 2.719 5.602 1.00 86.69 105 GLN A O 1
ATOM 883 N N . SER A 1 106 ? -7.117 1.860 6.251 1.00 86.12 106 SER A N 1
ATOM 884 C CA . SER A 1 106 ? -7.346 1.122 5.001 1.00 86.12 106 SER A CA 1
ATOM 885 C C . SER A 1 106 ? -7.533 2.043 3.794 1.00 86.12 106 SER A C 1
ATOM 887 O O . SER A 1 106 ? -6.984 1.744 2.737 1.00 86.12 106 SER A O 1
ATOM 889 N N . THR A 1 107 ? -8.226 3.179 3.951 1.00 86.25 107 THR A N 1
ATOM 890 C CA . THR A 1 107 ? -8.371 4.196 2.891 1.00 86.25 107 THR A CA 1
ATOM 891 C C . THR A 1 107 ? -7.004 4.671 2.414 1.00 86.25 107 THR A C 1
ATOM 893 O O . THR A 1 107 ? -6.742 4.718 1.217 1.00 86.25 107 THR A O 1
ATOM 896 N N . LEU A 1 108 ? -6.115 4.996 3.349 1.00 85.19 108 LEU A N 1
ATOM 897 C CA . LEU A 1 108 ? -4.823 5.593 3.026 1.00 85.19 108 LEU A CA 1
ATOM 898 C C . LEU A 1 108 ? -3.857 4.574 2.421 1.00 85.19 108 LEU A C 1
ATOM 900 O O . LEU A 1 108 ? -3.182 4.897 1.447 1.00 85.19 108 LEU A O 1
ATOM 904 N N . ILE A 1 109 ? -3.877 3.326 2.897 1.00 85.88 109 ILE A N 1
ATOM 905 C CA . ILE A 1 109 ? -3.141 2.222 2.262 1.00 85.88 109 ILE A CA 1
ATOM 906 C C . ILE A 1 109 ? -3.643 1.986 0.832 1.00 85.88 109 ILE A C 1
ATOM 908 O O . ILE A 1 109 ? -2.838 1.853 -0.086 1.00 85.88 109 ILE A O 1
ATOM 912 N N . CYS A 1 110 ? -4.963 1.959 0.617 1.00 85.31 110 CYS A N 1
ATOM 913 C CA . CYS A 1 110 ? -5.525 1.757 -0.721 1.00 85.31 110 CYS A CA 1
ATOM 914 C C . CYS A 1 110 ? -5.156 2.906 -1.666 1.00 85.31 110 CYS A C 1
ATOM 916 O O . CYS A 1 110 ? -4.749 2.647 -2.793 1.00 85.31 110 CYS A O 1
ATOM 918 N N . MET A 1 111 ? -5.239 4.159 -1.209 1.00 84.88 111 MET A N 1
ATOM 919 C CA . MET A 1 111 ? -4.847 5.326 -2.006 1.00 84.88 111 MET A CA 1
ATOM 920 C C . MET A 1 111 ? -3.357 5.312 -2.358 1.00 84.88 111 MET A C 1
ATOM 922 O O . MET A 1 111 ? -2.999 5.588 -3.501 1.00 84.88 111 MET A O 1
ATOM 926 N N . ALA A 1 112 ? -2.493 4.956 -1.406 1.00 85.06 112 ALA A N 1
ATOM 927 C CA . ALA A 1 112 ? -1.059 4.851 -1.642 1.00 85.06 112 ALA A CA 1
ATOM 928 C C . ALA A 1 112 ? -0.719 3.732 -2.642 1.00 85.06 112 ALA A C 1
ATOM 930 O O . ALA A 1 112 ? 0.059 3.961 -3.565 1.00 85.06 112 ALA A O 1
ATOM 931 N N . ASN A 1 113 ? -1.347 2.557 -2.512 1.00 82.25 113 ASN A N 1
ATOM 932 C CA . ASN A 1 113 ? -1.156 1.437 -3.440 1.00 82.25 113 ASN A CA 1
ATOM 933 C C . ASN A 1 113 ? -1.714 1.728 -4.838 1.00 82.25 113 ASN A C 1
ATOM 935 O O . ASN A 1 113 ? -1.086 1.365 -5.833 1.00 82.25 113 ASN A O 1
ATOM 939 N N . LEU A 1 114 ? -2.862 2.407 -4.928 1.00 83.12 114 LEU A N 1
ATOM 940 C CA . LEU A 1 114 ? -3.425 2.875 -6.194 1.00 83.12 114 LEU A CA 1
ATOM 941 C C . LEU A 1 114 ? -2.458 3.835 -6.889 1.00 83.12 114 LEU A C 1
ATOM 943 O O . LEU A 1 114 ? -2.137 3.642 -8.059 1.00 83.12 114 LEU A O 1
ATOM 947 N N . LEU A 1 115 ? -1.963 4.838 -6.161 1.00 85.88 115 LEU A N 1
ATOM 948 C CA . LEU A 1 115 ? -1.034 5.827 -6.698 1.00 85.88 115 LEU A CA 1
ATOM 949 C C . LEU A 1 115 ? 0.284 5.179 -7.144 1.00 85.88 115 LEU A C 1
ATOM 951 O O . LEU A 1 115 ? 0.720 5.414 -8.266 1.00 85.88 115 LEU A O 1
ATOM 955 N N . ALA A 1 116 ? 0.874 4.312 -6.318 1.00 82.94 116 ALA A N 1
ATOM 956 C CA . ALA A 1 116 ? 2.095 3.586 -6.663 1.00 82.94 116 ALA A CA 1
ATOM 957 C C . ALA A 1 116 ? 1.914 2.716 -7.918 1.00 82.94 116 ALA A C 1
ATOM 959 O O . ALA A 1 116 ? 2.760 2.737 -8.809 1.00 82.94 116 ALA A O 1
ATOM 960 N N . SER A 1 117 ? 0.789 2.004 -8.025 1.00 79.75 117 SER A N 1
ATOM 961 C CA . SER A 1 117 ? 0.498 1.146 -9.178 1.00 79.75 117 SER A CA 1
ATOM 962 C C . SER A 1 117 ? 0.269 1.949 -10.461 1.00 79.75 117 SER A C 1
ATOM 964 O O . SER A 1 117 ? 0.770 1.564 -11.515 1.00 79.75 117 SER A O 1
ATOM 966 N N . LEU A 1 118 ? -0.442 3.081 -10.387 1.00 80.25 118 LEU A N 1
ATOM 967 C CA . LEU A 1 118 ? -0.639 3.979 -11.532 1.00 80.25 118 LEU A CA 1
ATOM 968 C C . LEU A 1 118 ? 0.686 4.575 -12.017 1.00 80.25 118 LEU A C 1
ATOM 970 O O . LEU A 1 118 ? 0.940 4.602 -13.219 1.00 80.25 118 LEU A O 1
ATOM 974 N N . ILE A 1 119 ? 1.540 5.004 -11.084 1.00 82.88 119 ILE A N 1
ATOM 975 C CA . ILE A 1 119 ? 2.885 5.500 -11.389 1.00 82.88 119 ILE A CA 1
ATOM 976 C C . ILE A 1 119 ? 3.717 4.408 -12.073 1.00 82.88 119 ILE A C 1
ATOM 978 O O . ILE A 1 119 ? 4.395 4.694 -13.055 1.00 82.88 119 ILE A O 1
ATOM 982 N N . TYR A 1 120 ? 3.627 3.160 -11.611 1.00 75.62 120 TYR A N 1
ATOM 983 C CA . TYR A 1 120 ? 4.343 2.034 -12.214 1.00 75.62 120 TYR A CA 1
ATOM 984 C C . TYR A 1 120 ? 3.906 1.743 -13.646 1.00 75.62 120 TYR A C 1
ATOM 986 O O . TYR A 1 120 ? 4.740 1.573 -14.531 1.00 75.62 120 TYR A O 1
ATOM 994 N N . VAL A 1 121 ? 2.593 1.695 -13.883 1.00 74.56 121 VAL A N 1
ATOM 995 C CA . VAL A 1 121 ? 2.054 1.504 -15.234 1.00 74.56 121 VAL A CA 1
ATOM 996 C C . VAL A 1 121 ? 2.508 2.653 -16.132 1.00 74.56 121 VAL A C 1
ATOM 998 O O . VAL A 1 121 ? 2.952 2.412 -17.249 1.00 74.56 121 VAL A O 1
ATOM 1001 N N . TYR A 1 122 ? 2.482 3.890 -15.633 1.00 78.69 122 TYR A N 1
ATOM 1002 C CA . TYR A 1 122 ? 2.984 5.045 -16.374 1.00 78.69 122 TYR A CA 1
ATOM 1003 C C . TYR A 1 122 ? 4.475 4.908 -16.732 1.00 78.69 122 TYR A C 1
ATOM 1005 O O . TYR A 1 122 ? 4.823 5.040 -17.903 1.00 78.69 122 TYR A O 1
ATOM 1013 N N . MET A 1 123 ? 5.332 4.557 -15.765 1.00 73.12 123 MET A N 1
ATOM 1014 C CA . MET A 1 123 ? 6.773 4.327 -15.975 1.00 73.12 123 MET A CA 1
ATOM 1015 C C . MET A 1 123 ? 7.082 3.267 -17.018 1.00 73.12 123 MET A C 1
ATOM 1017 O O . MET A 1 123 ? 8.112 3.338 -17.683 1.00 73.12 123 MET A O 1
ATOM 1021 N N . GLN A 1 124 ? 6.201 2.280 -17.140 1.00 70.56 124 GLN A N 1
ATOM 1022 C CA . GLN A 1 124 ? 6.405 1.160 -18.036 1.00 70.56 124 GLN A CA 1
ATOM 1023 C C . GLN A 1 124 ? 6.119 1.505 -19.507 1.00 70.56 124 GLN A C 1
ATOM 1025 O O . GLN A 1 124 ? 6.683 0.868 -20.396 1.00 70.56 124 GLN A O 1
ATOM 1030 N N . PHE A 1 125 ? 5.247 2.483 -19.774 1.00 70.06 125 PHE A N 1
ATOM 1031 C CA . PHE A 1 125 ? 4.832 2.853 -21.134 1.00 70.06 125 PHE A CA 1
ATOM 1032 C C . PHE A 1 125 ? 5.344 4.224 -21.588 1.00 70.06 125 PHE A C 1
ATOM 1034 O O . PHE A 1 125 ? 5.396 4.477 -22.790 1.00 70.06 125 PHE A O 1
ATOM 1041 N N . PHE A 1 126 ? 5.725 5.103 -20.657 1.00 74.94 126 PHE A N 1
ATOM 1042 C CA . PHE A 1 126 ? 6.124 6.475 -20.958 1.00 74.94 126 PHE A CA 1
ATOM 1043 C C . PHE A 1 126 ? 7.477 6.838 -20.332 1.00 74.94 126 PHE A C 1
ATOM 1045 O O . PHE A 1 126 ? 7.765 6.444 -19.195 1.00 74.94 126 PHE A O 1
ATOM 1052 N N . PRO A 1 127 ? 8.300 7.653 -21.024 1.00 68.94 127 PRO A N 1
ATOM 1053 C CA . PRO A 1 127 ? 9.519 8.194 -20.442 1.00 68.94 127 PRO A CA 1
ATOM 1054 C C . PRO A 1 127 ? 9.156 9.035 -19.218 1.00 68.94 127 PRO A C 1
ATOM 1056 O O . PRO A 1 127 ? 8.377 9.987 -19.292 1.00 68.94 127 PRO A O 1
ATOM 1059 N N . THR A 1 128 ? 9.701 8.646 -18.071 1.00 70.69 128 THR A N 1
ATOM 1060 C CA . THR A 1 128 ? 9.275 9.178 -16.780 1.00 70.69 128 THR A CA 1
ATOM 1061 C C . THR A 1 128 ? 10.442 9.856 -16.069 1.00 70.69 128 THR A C 1
ATOM 1063 O O . THR A 1 128 ? 11.492 9.233 -15.900 1.00 70.69 128 THR A O 1
ATOM 1066 N N . PRO A 1 129 ? 10.290 11.118 -15.627 1.00 77.56 129 PRO A N 1
ATOM 1067 C CA . PRO A 1 129 ? 11.329 11.787 -14.859 1.00 77.56 129 PRO A CA 1
ATOM 1068 C C . PRO A 1 129 ? 11.489 11.145 -13.474 1.00 77.56 129 PRO A C 1
ATOM 1070 O O . PRO A 1 129 ? 10.516 10.704 -12.857 1.00 77.56 129 PRO A O 1
ATOM 1073 N N . GLN A 1 130 ? 12.721 11.143 -12.958 1.00 77.75 130 GLN A N 1
ATOM 1074 C CA . GLN A 1 130 ? 13.126 10.411 -11.747 1.00 77.75 130 GLN A CA 1
ATOM 1075 C C . GLN A 1 130 ? 12.272 10.732 -10.503 1.00 77.75 130 GLN A C 1
ATOM 1077 O O . GLN A 1 130 ? 12.068 9.867 -9.655 1.00 77.75 130 GLN A O 1
ATOM 1082 N N . TYR A 1 131 ? 11.695 11.936 -10.401 1.00 80.50 131 TYR A N 1
ATOM 1083 C CA . TYR A 1 131 ? 10.827 12.324 -9.280 1.00 80.50 131 TYR A CA 1
ATOM 1084 C C . TYR A 1 131 ? 9.601 11.419 -9.096 1.00 80.50 131 TYR A C 1
ATOM 1086 O O . TYR A 1 131 ? 9.180 11.190 -7.963 1.00 80.50 131 TYR A O 1
ATOM 1094 N N . PHE A 1 132 ? 9.043 10.854 -10.169 1.00 79.88 132 PHE A N 1
ATOM 1095 C CA . PHE A 1 132 ? 7.913 9.932 -10.041 1.00 79.88 132 PHE A CA 1
ATOM 1096 C C . PHE A 1 132 ? 8.319 8.625 -9.348 1.00 79.88 132 PHE A C 1
ATOM 1098 O O . PHE A 1 132 ? 7.519 8.073 -8.595 1.00 79.88 132 PHE A O 1
ATOM 1105 N N . ALA A 1 133 ? 9.555 8.148 -9.547 1.00 78.88 133 ALA A N 1
ATOM 1106 C CA . ALA A 1 133 ? 10.062 6.936 -8.894 1.00 78.88 133 ALA A CA 1
ATOM 1107 C C . ALA A 1 133 ? 10.163 7.149 -7.386 1.00 78.88 133 ALA A C 1
ATOM 1109 O O . ALA A 1 133 ? 9.684 6.327 -6.604 1.00 78.88 133 ALA A O 1
ATOM 1110 N N . PHE A 1 134 ? 10.677 8.310 -6.977 1.00 83.94 134 PHE A N 1
ATOM 1111 C CA . PHE A 1 134 ? 10.693 8.715 -5.574 1.00 83.94 134 PHE A CA 1
ATOM 1112 C C . PHE A 1 134 ? 9.289 8.774 -4.971 1.00 83.94 134 PHE A C 1
ATOM 1114 O O . PHE A 1 134 ? 9.079 8.241 -3.884 1.00 83.94 134 PHE A O 1
ATOM 1121 N N . ILE A 1 135 ? 8.314 9.362 -5.673 1.00 84.94 135 ILE A N 1
ATOM 1122 C CA . ILE A 1 135 ? 6.921 9.399 -5.200 1.00 84.94 135 ILE A CA 1
ATOM 1123 C C . ILE A 1 135 ? 6.373 7.976 -5.036 1.00 84.94 135 ILE A C 1
ATOM 1125 O O . ILE A 1 135 ? 5.793 7.675 -3.995 1.00 84.94 135 ILE A O 1
ATOM 1129 N N . GLY A 1 136 ? 6.608 7.089 -6.007 1.00 81.25 136 GLY A N 1
ATOM 1130 C CA . GLY A 1 136 ? 6.206 5.683 -5.929 1.00 81.25 136 GLY A CA 1
ATOM 1131 C C . GLY A 1 136 ? 6.777 4.975 -4.696 1.00 81.25 136 GLY A C 1
ATOM 1132 O O . GLY A 1 136 ? 6.026 4.366 -3.932 1.00 81.25 136 GLY A O 1
ATOM 1133 N N . HIS A 1 137 ? 8.080 5.124 -4.441 1.00 83.81 137 HIS A N 1
ATOM 1134 C CA . HIS A 1 137 ? 8.740 4.554 -3.259 1.00 83.81 137 HIS A CA 1
ATOM 1135 C C . HIS A 1 137 ? 8.230 5.154 -1.947 1.00 83.81 137 HIS A C 1
ATOM 1137 O O . HIS A 1 137 ? 8.054 4.426 -0.970 1.00 83.81 137 HIS A O 1
ATOM 1143 N N . CYS A 1 138 ? 7.968 6.461 -1.905 1.00 85.25 138 CYS A N 1
ATOM 1144 C CA . CYS A 1 138 ? 7.372 7.118 -0.742 1.00 85.25 138 CYS A CA 1
ATOM 1145 C C . CYS A 1 138 ? 5.961 6.583 -0.467 1.00 85.25 138 CYS A C 1
ATOM 1147 O O . CYS A 1 138 ? 5.655 6.223 0.669 1.00 85.25 138 CYS A O 1
ATOM 1149 N N . CYS A 1 139 ? 5.111 6.476 -1.492 1.00 83.81 139 CYS A N 1
ATOM 1150 C CA . CYS A 1 139 ? 3.772 5.899 -1.369 1.00 83.81 139 CYS A CA 1
ATOM 1151 C C . CYS A 1 139 ? 3.825 4.457 -0.859 1.00 83.81 139 CYS A C 1
ATOM 1153 O O . CYS A 1 139 ? 3.062 4.090 0.036 1.00 83.81 139 CYS A O 1
ATOM 1155 N N . TRP A 1 140 ? 4.763 3.661 -1.367 1.00 78.31 140 TRP A N 1
ATOM 1156 C CA . TRP A 1 140 ? 4.936 2.288 -0.914 1.00 78.31 140 TRP A CA 1
ATOM 1157 C C . TRP A 1 140 ? 5.368 2.210 0.561 1.00 78.31 140 TRP A C 1
ATOM 1159 O O . TRP A 1 140 ? 4.744 1.498 1.351 1.00 78.31 140 TRP A O 1
ATOM 1169 N N . GLN A 1 141 ? 6.358 3.005 0.977 1.00 83.62 141 GLN A N 1
ATOM 1170 C CA . GLN A 1 141 ? 6.807 3.069 2.376 1.00 83.62 141 GLN A CA 1
ATOM 1171 C C . GLN A 1 141 ? 5.702 3.552 3.327 1.00 83.62 141 GLN A C 1
ATOM 1173 O O . GLN A 1 141 ? 5.547 3.018 4.432 1.00 83.62 141 GLN A O 1
ATOM 1178 N N . LEU A 1 142 ? 4.887 4.519 2.890 1.00 82.00 142 LEU A N 1
ATOM 1179 C CA . LEU A 1 142 ? 3.731 4.990 3.650 1.00 82.00 142 LEU A CA 1
ATOM 1180 C C . LEU A 1 142 ? 2.747 3.848 3.932 1.00 82.00 142 LEU A C 1
ATOM 1182 O O . LEU A 1 142 ? 2.234 3.769 5.043 1.00 82.00 142 LEU A O 1
ATOM 1186 N N . GLY A 1 143 ? 2.547 2.905 3.008 1.00 79.44 143 GLY A N 1
ATOM 1187 C CA . GLY A 1 143 ? 1.676 1.745 3.234 1.00 79.44 143 GLY A CA 1
ATOM 1188 C C . GLY A 1 143 ? 2.021 0.940 4.497 1.00 79.44 143 GLY A C 1
ATOM 1189 O O . GLY A 1 143 ? 1.122 0.459 5.190 1.00 79.44 143 GLY A O 1
ATOM 1190 N N . HIS A 1 144 ? 3.308 0.852 4.842 1.00 82.62 144 HIS A N 1
ATOM 1191 C CA . HIS A 1 144 ? 3.789 0.090 5.997 1.00 82.62 144 HIS A CA 1
ATOM 1192 C C . HIS A 1 144 ? 3.930 0.931 7.274 1.00 82.62 144 HIS A C 1
ATOM 1194 O O . HIS A 1 144 ? 3.633 0.439 8.363 1.00 82.62 144 HIS A O 1
ATOM 1200 N N . GLY A 1 145 ? 4.345 2.198 7.167 1.00 82.38 145 GLY A N 1
ATOM 1201 C CA . GLY A 1 145 ? 4.545 3.074 8.332 1.00 82.38 145 GLY A CA 1
ATOM 1202 C C . GLY A 1 145 ? 3.266 3.743 8.843 1.00 82.38 145 GLY A C 1
ATOM 1203 O O . GLY A 1 145 ? 3.129 4.034 10.033 1.00 82.38 145 GLY A O 1
ATOM 1204 N N . PHE A 1 146 ? 2.294 3.969 7.961 1.00 82.88 146 PHE A N 1
ATOM 1205 C CA . PHE A 1 146 ? 1.118 4.781 8.262 1.00 82.88 146 PHE A CA 1
ATOM 1206 C C . PHE A 1 146 ? 0.192 4.241 9.367 1.00 82.88 146 PHE A C 1
ATOM 1208 O O . PHE A 1 146 ? -0.298 5.056 10.154 1.00 82.88 146 PHE A O 1
ATOM 1215 N N . PRO A 1 147 ? -0.030 2.919 9.528 1.00 84.19 147 PRO A N 1
ATOM 1216 C CA . PRO A 1 147 ? -0.822 2.394 10.641 1.00 84.19 147 PRO A CA 1
ATOM 1217 C C .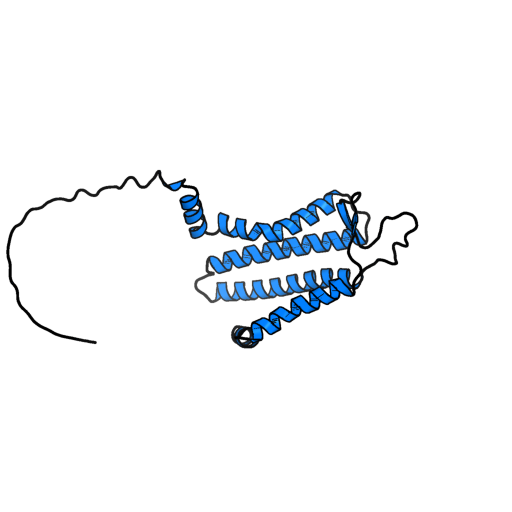 PRO A 1 147 ? -0.342 2.891 12.009 1.00 84.19 147 PRO A C 1
ATOM 1219 O O . PRO A 1 147 ? -1.162 3.271 12.844 1.00 84.19 147 PRO A O 1
ATOM 1222 N N . ALA A 1 148 ? 0.976 2.960 12.222 1.00 84.69 148 ALA A N 1
ATOM 1223 C CA . ALA A 1 148 ? 1.551 3.456 13.468 1.00 84.69 148 ALA A CA 1
ATOM 1224 C C . ALA A 1 148 ? 1.174 4.924 13.719 1.00 84.69 148 ALA A C 1
ATOM 1226 O O . ALA A 1 148 ? 0.752 5.268 14.822 1.00 84.69 148 ALA A O 1
ATOM 1227 N N . PHE A 1 149 ? 1.237 5.770 12.686 1.00 84.69 149 PHE A N 1
ATOM 1228 C CA . PHE A 1 149 ? 0.839 7.175 12.778 1.00 84.69 149 PHE A CA 1
ATOM 1229 C C . PHE A 1 149 ? -0.663 7.340 13.029 1.00 84.69 149 PHE A C 1
ATOM 1231 O O . PHE A 1 149 ? -1.048 8.143 13.875 1.00 84.69 149 PHE A O 1
ATOM 1238 N N . VAL A 1 150 ? -1.522 6.554 12.371 1.00 85.44 150 VAL A N 1
ATOM 1239 C CA . VAL A 1 150 ? -2.974 6.578 12.636 1.00 85.44 150 VAL A CA 1
ATOM 1240 C C . VAL A 1 150 ? -3.250 6.266 14.101 1.00 85.44 150 VAL A C 1
ATOM 1242 O O . VAL A 1 150 ? -3.986 6.997 14.760 1.00 85.44 150 VAL A O 1
ATOM 1245 N N . TYR A 1 151 ? -2.630 5.220 14.645 1.00 83.69 151 TYR A N 1
ATOM 1246 C CA . TYR A 1 151 ? -2.801 4.880 16.053 1.00 83.69 151 TYR A CA 1
ATOM 1247 C C . TYR A 1 151 ? -2.240 5.956 16.979 1.00 83.69 151 TYR A C 1
ATOM 1249 O O . TYR A 1 151 ? -2.914 6.337 17.936 1.00 83.69 151 TYR A O 1
ATOM 1257 N N . LEU A 1 152 ? -1.055 6.487 16.68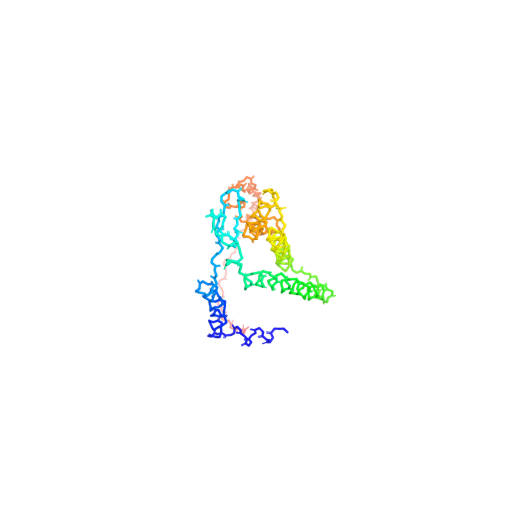4 1.00 84.19 152 LEU A N 1
ATOM 1258 C CA . LEU A 1 152 ? -0.419 7.506 17.509 1.00 84.19 152 LEU A CA 1
ATOM 1259 C C . LEU A 1 152 ? -1.193 8.830 17.506 1.00 84.19 152 LEU A C 1
ATOM 1261 O O . LEU A 1 152 ? -1.274 9.470 18.545 1.00 84.19 152 LEU A O 1
ATOM 1265 N N . PHE A 1 153 ? -1.792 9.251 16.390 1.00 82.38 153 PHE A N 1
ATOM 1266 C CA . PHE A 1 153 ? -2.508 10.531 16.306 1.00 82.38 153 PHE A CA 1
ATOM 1267 C C . PHE A 1 153 ? -3.995 10.429 16.635 1.00 82.38 153 PHE A C 1
ATOM 1269 O O . PHE A 1 153 ? -4.565 11.375 17.182 1.00 82.38 153 PHE A O 1
ATOM 1276 N N . LEU A 1 154 ? -4.634 9.300 16.330 1.00 77.88 154 LEU A N 1
ATOM 1277 C CA . LEU A 1 154 ? -6.073 9.166 16.508 1.00 77.88 154 LEU A CA 1
ATOM 1278 C C . LEU A 1 154 ? -6.442 8.421 17.797 1.00 77.88 154 LEU A C 1
ATOM 1280 O O . LEU A 1 154 ? -7.532 8.673 18.305 1.00 77.88 154 LEU A O 1
ATOM 1284 N N . ASN A 1 155 ? -5.597 7.544 18.365 1.00 82.25 155 ASN A N 1
ATOM 1285 C CA . ASN A 1 155 ? -5.969 6.730 19.533 1.00 82.25 155 ASN A CA 1
ATOM 1286 C C . ASN A 1 155 ? -5.527 7.363 20.857 1.00 82.25 155 ASN A C 1
ATOM 1288 O O . ASN A 1 155 ? -4.381 7.213 21.279 1.00 82.25 155 ASN A O 1
ATOM 1292 N N . ARG A 1 156 ? -6.466 7.986 21.579 1.00 77.69 156 ARG A N 1
ATOM 1293 C CA . ARG A 1 156 ? -6.200 8.596 22.896 1.00 77.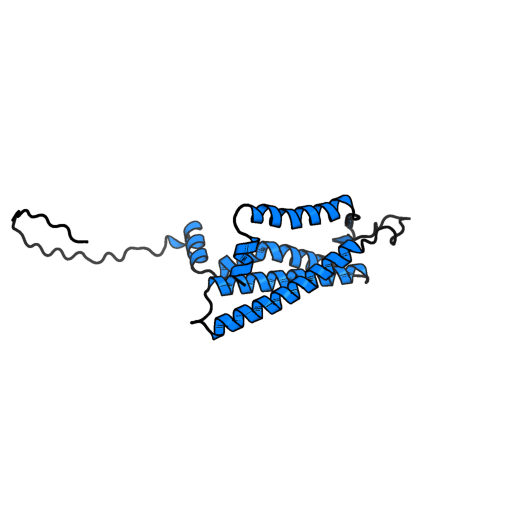69 156 ARG A CA 1
ATOM 1294 C C . ARG A 1 156 ? -5.628 7.617 23.926 1.00 77.69 156 ARG A C 1
ATOM 1296 O O . ARG A 1 156 ? -4.812 8.014 24.754 1.00 77.69 156 ARG A O 1
ATOM 1303 N N . THR A 1 157 ? -6.024 6.345 23.882 1.00 83.50 157 THR A N 1
ATOM 1304 C CA . THR A 1 157 ? -5.517 5.329 24.815 1.00 83.50 157 THR A CA 1
ATOM 1305 C C . THR A 1 157 ? -4.062 4.979 24.511 1.00 83.50 157 THR A C 1
ATOM 1307 O O . THR A 1 157 ? -3.263 4.867 25.438 1.00 83.50 157 THR A O 1
ATOM 1310 N N . ILE A 1 158 ? -3.699 4.849 23.229 1.00 84.00 158 ILE A N 1
ATOM 1311 C CA . ILE A 1 158 ? -2.308 4.592 22.821 1.00 84.00 158 ILE A CA 1
ATOM 1312 C C . ILE A 1 158 ? -1.450 5.826 23.082 1.00 84.00 158 ILE A C 1
ATOM 1314 O O . ILE A 1 158 ? -0.378 5.681 23.650 1.00 84.00 158 ILE A O 1
ATOM 1318 N N . GLN A 1 159 ? -1.938 7.029 22.772 1.00 86.12 159 GLN A N 1
ATOM 1319 C CA . GLN A 1 159 ? -1.258 8.282 23.115 1.00 86.12 159 GLN A CA 1
ATOM 1320 C C . GLN A 1 159 ? -0.896 8.341 24.596 1.00 86.12 159 GLN A C 1
ATOM 1322 O O . GLN A 1 159 ? 0.253 8.613 24.931 1.00 86.12 159 GLN A O 1
ATOM 1327 N N . ARG A 1 160 ? -1.858 8.047 25.483 1.00 83.38 160 ARG A N 1
ATOM 1328 C CA . ARG A 1 160 ? -1.624 8.055 26.930 1.00 83.38 160 ARG A CA 1
ATOM 1329 C C . ARG A 1 160 ? -0.554 7.042 27.331 1.00 83.38 160 ARG A C 1
ATOM 1331 O O . ARG A 1 160 ? 0.379 7.422 28.021 1.00 83.38 160 ARG A O 1
ATOM 1338 N N . LYS A 1 161 ? -0.636 5.805 26.832 1.00 86.25 161 LYS A N 1
ATOM 1339 C CA . LYS A 1 161 ? 0.380 4.775 27.103 1.00 86.25 161 LYS A CA 1
ATOM 1340 C C . LYS A 1 161 ? 1.761 5.143 26.560 1.00 86.25 161 LYS A C 1
ATOM 1342 O O . LYS A 1 161 ? 2.751 4.930 27.240 1.00 86.25 161 LYS A O 1
ATOM 1347 N N . VAL A 1 162 ? 1.847 5.713 25.359 1.00 87.69 162 VAL A N 1
ATOM 1348 C CA . VAL A 1 162 ? 3.121 6.159 24.775 1.00 87.69 162 VAL A CA 1
ATOM 1349 C C . VAL A 1 162 ? 3.717 7.302 25.599 1.00 87.69 162 VAL A C 1
ATOM 1351 O O . VAL A 1 162 ? 4.909 7.290 25.878 1.00 87.69 162 VAL A O 1
ATOM 1354 N N . LEU A 1 163 ? 2.898 8.252 26.056 1.00 84.62 163 LEU A N 1
ATOM 1355 C CA . LEU A 1 163 ? 3.331 9.337 26.942 1.00 84.62 163 LEU A CA 1
ATOM 1356 C C . LEU A 1 163 ? 3.773 8.833 28.329 1.00 84.62 163 LEU A C 1
ATOM 1358 O O . LEU A 1 163 ? 4.719 9.381 28.893 1.00 84.62 163 LEU A O 1
ATOM 1362 N N . GLU A 1 164 ? 3.120 7.797 28.864 1.00 85.88 164 GLU A N 1
ATOM 1363 C CA . GLU A 1 164 ? 3.552 7.088 30.079 1.00 85.88 164 GLU A CA 1
ATOM 1364 C C . GLU A 1 164 ? 4.905 6.387 29.860 1.00 85.88 164 GLU A C 1
ATOM 1366 O O . GLU A 1 164 ? 5.815 6.550 30.671 1.00 85.88 164 GLU A O 1
ATOM 1371 N N . MET A 1 165 ? 5.078 5.668 28.742 1.00 87.56 165 MET A N 1
ATOM 1372 C CA . MET A 1 165 ? 6.334 4.985 28.388 1.00 87.56 165 MET A CA 1
ATOM 1373 C C . MET A 1 165 ? 7.492 5.961 28.147 1.00 87.56 165 MET A C 1
ATOM 1375 O O . MET A 1 165 ? 8.627 5.658 28.499 1.00 87.56 165 MET A O 1
ATOM 1379 N N . LEU A 1 166 ? 7.211 7.140 27.588 1.00 87.56 166 LEU A N 1
ATOM 1380 C CA . LEU A 1 166 ? 8.191 8.213 27.394 1.00 87.56 166 LEU A CA 1
ATOM 1381 C C . LEU A 1 166 ? 8.463 9.021 28.680 1.00 87.56 166 LEU A C 1
ATOM 1383 O O . LEU A 1 166 ? 9.220 9.984 28.632 1.00 87.56 166 LEU A O 1
ATOM 1387 N N . GLN A 1 167 ? 7.852 8.659 29.818 1.00 76.94 167 GLN A N 1
ATOM 1388 C CA . GLN A 1 167 ? 7.986 9.329 31.124 1.00 76.94 167 GLN A CA 1
ATOM 1389 C C . GLN A 1 167 ? 7.618 10.828 31.141 1.00 76.94 167 GLN A C 1
ATOM 1391 O O . GLN A 1 167 ? 7.845 11.521 32.132 1.00 76.94 167 GLN A O 1
ATOM 1396 N N . ILE A 1 168 ? 6.958 11.333 30.095 1.00 69.00 168 ILE A N 1
ATOM 1397 C CA . ILE A 1 168 ? 6.551 12.745 29.977 1.00 69.00 168 ILE A CA 1
ATOM 1398 C C . ILE A 1 168 ? 5.424 13.082 30.981 1.00 69.00 168 ILE A C 1
ATOM 1400 O O . ILE A 1 168 ? 5.193 14.244 31.302 1.00 69.00 168 ILE A O 1
ATOM 1404 N N . GLN A 1 169 ? 4.750 12.073 31.550 1.00 57.88 169 GLN A N 1
ATOM 1405 C CA . GLN A 1 169 ? 3.630 12.252 32.488 1.00 57.88 169 GLN A CA 1
ATOM 1406 C C . GLN A 1 169 ? 4.003 12.336 33.980 1.00 57.88 169 GLN A C 1
ATOM 1408 O O . GLN A 1 169 ? 3.105 12.485 34.808 1.00 57.88 169 GLN A O 1
ATOM 1413 N N . HIS A 1 170 ? 5.285 12.312 34.368 1.00 52.16 170 HIS A N 1
ATOM 1414 C CA . HIS A 1 170 ? 5.652 12.397 35.794 1.00 52.16 170 HIS A CA 1
ATOM 1415 C C . HIS A 1 170 ? 5.422 13.797 36.430 1.00 52.16 170 HIS A C 1
ATOM 1417 O O . HIS A 1 170 ? 5.600 13.970 37.631 1.00 52.16 170 HIS A O 1
ATOM 1423 N N . TRP A 1 171 ? 4.972 14.809 35.677 1.00 44.56 171 TRP A N 1
ATOM 1424 C CA . TRP A 1 171 ? 4.843 16.196 36.166 1.00 44.56 171 TRP A CA 1
ATOM 1425 C C . TRP A 1 171 ? 3.423 16.672 36.521 1.00 44.56 171 TRP A C 1
ATOM 1427 O O . TRP A 1 171 ? 3.207 17.872 36.679 1.00 44.56 171 TRP A O 1
ATOM 1437 N N . SER A 1 172 ? 2.420 15.798 36.664 1.00 46.09 172 SER A N 1
ATOM 1438 C CA . SER A 1 172 ? 1.066 16.269 37.044 1.00 46.09 172 SER A CA 1
ATOM 1439 C C . SER A 1 172 ? 0.295 15.427 38.054 1.00 46.09 172 SER A C 1
ATOM 1441 O O . SER A 1 172 ? -0.871 15.716 38.310 1.00 46.09 172 SER A O 1
ATOM 1443 N N . THR A 1 173 ? 0.942 14.479 38.731 1.00 45.88 173 THR A N 1
ATOM 1444 C CA . THR A 1 173 ? 0.320 13.777 39.866 1.00 45.88 173 THR A CA 1
ATOM 1445 C C . THR A 1 173 ? 0.963 14.187 41.188 1.00 45.88 173 THR A C 1
ATOM 1447 O O . THR A 1 173 ? 1.301 13.348 42.017 1.00 45.88 173 THR A O 1
ATOM 1450 N N . THR A 1 174 ? 1.091 15.497 41.434 1.00 40.53 174 THR A N 1
ATOM 1451 C CA . THR A 1 174 ? 1.078 15.984 42.819 1.00 40.53 174 THR A CA 1
ATOM 1452 C C . THR A 1 174 ? -0.342 15.784 43.326 1.00 40.53 174 THR A C 1
ATOM 1454 O O . THR A 1 174 ? -1.253 16.571 43.073 1.00 40.53 174 THR A O 1
ATOM 1457 N N . VAL A 1 175 ? -0.513 14.646 43.984 1.00 45.25 175 VAL A N 1
ATOM 1458 C CA . VAL A 1 175 ? -1.594 14.282 44.888 1.00 45.25 175 VAL A CA 1
ATOM 1459 C C . VAL A 1 175 ? -2.199 15.533 45.544 1.00 45.25 175 VAL A C 1
ATOM 1461 O O . VAL A 1 175 ? -1.601 16.125 46.439 1.00 45.25 175 VAL A O 1
ATOM 1464 N N . LYS A 1 176 ? -3.418 15.925 45.144 1.00 38.41 176 LYS A N 1
ATOM 1465 C CA . LYS A 1 176 ? -4.301 16.669 46.050 1.00 38.41 176 LYS A CA 1
ATOM 1466 C C . LYS A 1 176 ? -4.678 15.696 47.164 1.00 38.41 176 LYS A C 1
ATOM 1468 O O . LYS A 1 176 ? -5.652 14.958 47.046 1.00 38.41 176 LYS A O 1
ATOM 1473 N N . GLN A 1 177 ? -3.860 15.646 48.211 1.00 40.19 177 GLN A N 1
ATOM 1474 C CA . GLN A 1 177 ? -4.218 15.023 49.479 1.00 40.19 177 GLN A CA 1
ATOM 1475 C C . GLN A 1 177 ? -5.435 15.793 49.997 1.00 40.19 177 GLN A C 1
ATOM 1477 O O . GLN A 1 177 ? -5.326 16.950 50.398 1.00 40.19 177 GLN A O 1
ATOM 1482 N N . ALA A 1 178 ? -6.614 15.179 49.921 1.00 41.69 178 ALA A N 1
ATOM 1483 C CA . ALA A 1 178 ? -7.757 15.648 50.685 1.00 41.69 178 ALA A CA 1
ATOM 1484 C C . ALA A 1 178 ? -7.396 15.516 52.177 1.00 41.69 178 ALA A C 1
ATOM 1486 O O . ALA A 1 178 ? -6.900 14.456 52.573 1.00 41.69 178 ALA A O 1
ATOM 1487 N N . PRO A 1 179 ? -7.588 16.552 53.011 1.00 38.56 179 PRO A N 1
ATOM 1488 C CA . PRO A 1 179 ? -7.304 16.438 54.431 1.00 38.56 179 PRO A CA 1
ATOM 1489 C C . PRO A 1 179 ? -8.242 15.396 55.051 1.00 38.56 179 PRO A C 1
ATOM 1491 O O . PRO A 1 179 ? -9.465 15.537 55.031 1.00 38.56 179 PRO A O 1
ATOM 1494 N N . LEU A 1 180 ? -7.647 14.334 55.595 1.00 41.56 180 LEU A N 1
ATOM 1495 C CA . LEU A 1 180 ? -8.298 13.404 56.510 1.00 41.56 180 LEU A CA 1
ATOM 1496 C C . LEU A 1 180 ? -8.660 14.180 57.781 1.00 41.56 180 LEU A C 1
ATOM 1498 O O . LEU A 1 180 ? -7.837 14.341 58.681 1.00 41.56 180 LEU A O 1
ATOM 1502 N N . ASN A 1 181 ? -9.898 14.666 57.855 1.00 37.50 181 ASN A N 1
ATOM 1503 C CA . ASN A 1 181 ? -10.472 15.116 59.115 1.00 37.50 181 ASN A CA 1
ATOM 1504 C C . ASN A 1 181 ? -10.621 13.901 60.035 1.00 37.50 181 ASN A C 1
ATOM 1506 O O . ASN A 1 181 ? -11.539 13.095 59.909 1.00 37.50 181 ASN A O 1
ATOM 1510 N N . SER A 1 182 ? -9.671 13.779 60.958 1.00 41.44 182 SER A N 1
ATOM 1511 C CA . SER A 1 182 ? -9.737 12.898 62.116 1.00 41.44 182 SER A CA 1
ATOM 1512 C C . SER A 1 182 ? -10.772 13.443 63.101 1.00 41.44 182 SER A C 1
ATOM 1514 O O . SER A 1 182 ? -10.462 14.280 63.948 1.00 41.44 182 SER A O 1
ATOM 1516 N N . SER A 1 183 ? -12.017 12.979 62.999 1.00 37.53 183 SER A N 1
ATOM 1517 C CA . SER A 1 183 ? -12.973 13.030 64.105 1.00 37.53 183 SER A CA 1
ATOM 1518 C C . SER A 1 183 ? -12.907 11.706 64.866 1.00 37.53 183 SER A C 1
ATOM 1520 O O . SER A 1 183 ? -13.472 10.684 64.483 1.00 37.53 183 SER A O 1
ATOM 1522 N N . LYS A 1 184 ? -12.165 11.738 65.974 1.00 41.00 184 LYS A N 1
ATOM 1523 C CA . LYS A 1 184 ? -12.143 10.694 66.999 1.00 41.00 184 LYS A CA 1
ATOM 1524 C C . LYS A 1 184 ? -13.557 10.476 67.552 1.00 41.00 184 LYS A C 1
ATOM 1526 O O . LYS A 1 184 ? -14.158 11.418 68.055 1.00 41.00 184 LYS A O 1
ATOM 1531 N N . THR A 1 185 ? -14.036 9.236 67.559 1.00 32.53 185 THR A N 1
ATOM 1532 C CA . THR A 1 185 ? -15.053 8.745 68.508 1.00 32.53 185 THR A CA 1
ATOM 1533 C C . THR A 1 185 ? -14.704 7.299 68.902 1.00 32.53 185 THR A C 1
ATOM 1535 O O . THR A 1 185 ? -14.367 6.514 68.015 1.00 32.53 185 THR A O 1
ATOM 1538 N N . PRO A 1 186 ? -14.688 6.934 70.202 1.00 36.62 186 PRO A N 1
ATOM 1539 C CA . PRO A 1 186 ? -14.294 5.597 70.653 1.00 36.62 186 PRO A CA 1
ATOM 1540 C C . PRO A 1 186 ? -15.483 4.670 70.981 1.00 36.62 186 PRO A C 1
ATOM 1542 O O . PRO A 1 186 ? -16.544 5.140 71.381 1.00 36.62 186 PRO A O 1
ATOM 1545 N N . CYS A 1 187 ? -15.203 3.355 70.945 1.00 28.20 187 CYS A N 1
ATOM 1546 C CA . CYS A 1 187 ? -15.986 2.210 71.461 1.00 28.20 187 CYS A CA 1
ATOM 1547 C C . CYS A 1 187 ? -17.315 1.892 70.733 1.00 28.20 187 CYS A C 1
ATOM 1549 O O . CYS A 1 187 ? -18.065 2.780 70.372 1.00 28.20 187 CYS A O 1
ATOM 1551 N N . ASN A 1 188 ? -17.721 0.634 70.514 1.00 29.94 188 ASN A N 1
ATOM 1552 C CA . ASN A 1 188 ? -17.567 -0.529 71.388 1.00 29.94 188 ASN A CA 1
ATOM 1553 C C . ASN A 1 188 ? -17.768 -1.871 70.638 1.00 29.94 188 ASN A C 1
ATOM 1555 O O . ASN A 1 188 ? -18.488 -1.947 69.645 1.00 29.94 188 ASN A O 1
ATOM 1559 N N . ASN A 1 189 ? -17.171 -2.935 71.180 1.00 33.84 189 ASN A N 1
ATOM 1560 C CA . ASN A 1 189 ? -17.300 -4.338 70.767 1.00 33.84 189 ASN A CA 1
ATOM 1561 C C . ASN A 1 189 ? -18.744 -4.874 70.849 1.00 33.84 189 ASN A C 1
ATOM 1563 O O . ASN A 1 189 ? -19.373 -4.783 71.904 1.00 33.84 189 ASN A O 1
ATOM 1567 N N . LYS A 1 190 ? -19.190 -5.614 69.821 1.00 34.53 190 LYS A N 1
ATOM 1568 C CA . LYS A 1 190 ? -20.103 -6.760 70.008 1.00 34.53 190 LYS A CA 1
ATOM 1569 C C . LYS A 1 190 ? -19.975 -7.791 68.876 1.00 34.53 190 LYS A C 1
ATOM 1571 O O . LYS A 1 190 ? -20.392 -7.556 67.750 1.00 34.53 190 LYS A O 1
ATOM 1576 N N . LYS A 1 191 ? -19.401 -8.951 69.218 1.00 34.94 191 LYS A N 1
ATOM 1577 C CA . LYS A 1 191 ? -19.527 -10.224 68.489 1.00 34.94 191 LYS A CA 1
ATOM 1578 C C . LYS A 1 191 ? -20.992 -10.658 68.484 1.00 34.94 191 LYS A C 1
ATOM 1580 O O . LYS A 1 191 ? -21.537 -10.752 69.580 1.00 34.94 191 LYS A O 1
ATOM 1585 N N . ILE A 1 192 ? -21.558 -11.037 67.334 1.00 36.12 192 ILE A N 1
ATOM 1586 C CA . ILE A 1 192 ? -22.622 -12.056 67.239 1.00 36.12 192 ILE A CA 1
ATOM 1587 C C . ILE A 1 192 ? -22.441 -12.838 65.922 1.00 36.12 192 ILE A C 1
ATOM 1589 O O . ILE A 1 192 ? -22.283 -12.250 64.858 1.00 36.12 192 ILE A O 1
ATOM 1593 N N . ASN A 1 193 ? -22.401 -14.166 66.057 1.00 29.80 193 ASN A N 1
ATOM 1594 C CA . ASN A 1 193 ? -22.351 -15.195 65.015 1.00 29.80 193 ASN A CA 1
ATOM 1595 C C . ASN A 1 193 ? -23.586 -15.183 64.099 1.00 29.80 193 ASN A C 1
ATOM 1597 O O . ASN A 1 193 ? -24.661 -14.792 64.544 1.00 29.80 193 ASN A O 1
ATOM 1601 N N . GLY A 1 194 ? -23.477 -15.792 62.915 1.00 30.28 194 GLY A N 1
ATOM 1602 C CA . GLY A 1 194 ? -24.648 -16.356 62.239 1.00 30.28 194 GLY A CA 1
ATOM 1603 C C . GLY A 1 194 ? -24.505 -16.472 60.730 1.00 30.28 194 GLY A C 1
ATOM 1604 O O . GLY A 1 194 ? -24.502 -15.468 60.034 1.00 30.28 194 GLY A O 1
ATOM 1605 N N . ASN A 1 195 ? -24.392 -17.714 60.266 1.00 31.78 195 ASN A N 1
ATOM 1606 C CA . ASN A 1 195 ? -24.572 -18.165 58.888 1.00 31.78 195 ASN A CA 1
ATOM 1607 C C . ASN A 1 195 ? -25.755 -17.478 58.190 1.00 31.78 195 ASN A C 1
ATOM 1609 O O . ASN A 1 195 ? -26.797 -17.349 58.816 1.00 31.78 195 ASN A O 1
ATOM 1613 N N . GLU A 1 196 ? -25.641 -17.209 56.886 1.00 33.81 196 GLU A N 1
ATOM 1614 C CA . GLU A 1 196 ? -26.600 -17.727 55.900 1.00 33.81 196 GLU A CA 1
ATOM 1615 C C . GLU A 1 196 ? -26.132 -17.479 54.459 1.00 33.81 196 GLU A C 1
ATOM 1617 O O . GLU A 1 196 ? -25.672 -16.404 54.082 1.00 33.81 196 GLU A O 1
ATOM 1622 N N . TYR A 1 197 ? -26.229 -18.551 53.677 1.00 34.78 197 TYR A N 1
ATOM 1623 C CA . TYR A 1 197 ? -26.070 -18.616 52.233 1.00 34.78 197 TYR A CA 1
ATOM 1624 C C . TYR A 1 197 ? -27.325 -18.052 51.568 1.00 34.78 197 TYR A C 1
ATOM 1626 O O . TYR A 1 197 ? -28.408 -18.455 51.971 1.00 34.78 197 TYR A O 1
ATOM 1634 N N . PHE A 1 198 ? -27.209 -17.256 50.503 1.00 35.50 198 PHE A N 1
ATOM 1635 C CA . PHE A 1 198 ? -28.278 -17.139 49.505 1.00 35.50 198 PHE A CA 1
ATOM 1636 C C . PHE A 1 198 ? -27.695 -16.771 48.129 1.00 35.50 198 PHE A C 1
ATOM 1638 O O . PHE A 1 198 ? -27.010 -15.761 48.009 1.00 35.50 198 PHE A O 1
ATOM 1645 N N . PHE A 1 199 ? -27.956 -17.683 47.180 1.00 41.09 199 P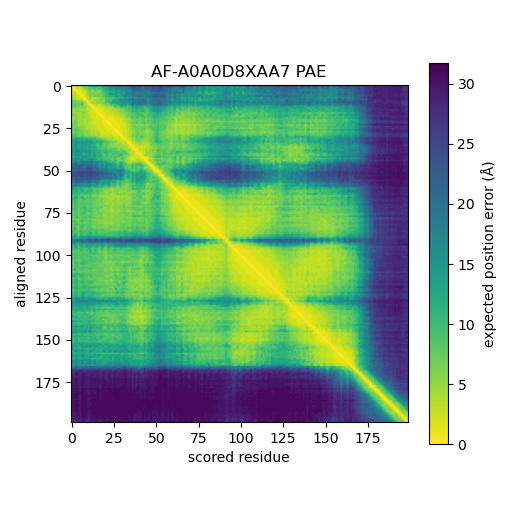HE A N 1
ATOM 1646 C CA . PHE A 1 199 ? -27.944 -17.645 45.706 1.00 41.09 199 PHE A CA 1
ATOM 1647 C C . PHE A 1 199 ? -27.176 -16.551 44.951 1.00 41.09 199 PHE A C 1
ATOM 1649 O O . PHE A 1 199 ? -27.543 -15.362 45.056 1.00 41.09 199 PHE A O 1
#

Nearest PDB structures (foldseek):
  6lo8-assembly1_D  TM=6.752E-01  e=3.468E+00  Saccharomyces cerevisiae S288C
  7od1-assembly2_B  TM=4.609E-01  e=2.369E+00  Homo sapiens
  8hs3-assembly1_R  TM=4.582E-01  e=3.284E+00  Escherichia coli
  7oni-assembly1_H  TM=4.328E-01  e=6.666E+00  Homo sapiens

Solvent-accessible surface area (backbone atoms only — not comparable to full-atom values): 12018 Å² total; per-residue (Å²): 112,71,70,61,52,53,73,56,55,44,75,77,40,36,61,58,59,56,44,52,62,50,56,54,49,51,48,51,70,76,76,42,72,73,70,44,78,38,80,93,59,65,39,71,34,44,47,62,94,50,93,93,51,67,54,76,81,39,61,45,62,71,56,56,50,47,49,51,49,52,42,54,51,49,54,52,51,47,54,52,49,51,53,53,51,53,51,46,41,73,76,45,102,51,72,53,68,67,59,51,51,52,50,53,45,52,52,52,36,47,53,23,52,40,52,27,44,52,48,50,56,44,55,74,79,42,98,65,66,59,68,55,37,53,51,30,52,51,29,53,51,42,53,71,54,43,56,58,52,50,42,55,75,68,32,69,69,54,37,51,51,51,36,53,75,68,56,72,59,79,83,73,74,80,72,82,75,73,81,81,81,82,75,88,81,82,89,82,91,78,92,80,88,80,89,82,89,79,135

Secondary structure (DSSP, 8-state):
-HHHHHHHHSTTHHHHHHHHHHHHHHHHHHHSPPPEEETTTTEEESS---TT--TTTT--HHHHHHHHHHHHHHHHHHHHHHHHHHHHHHHSS---HHHHHHHHHHHHHHHHHHHHHHHHHHHHHS---THHHHHHHHHHHHHHHHHHHHHHHH-HHHHHHHHHHTTGGGGS---------------------------

=== Feature glossary ===
The features interleaved in this record are:

— What the protein is —

Sequence gives the chain of amino acids in standard one-letter code (A=alanine, C=cysteine, …, Y=tyrosine), read N→C. It is the only feature that is directly encoded by the gene; all structural features are derived from the folded form of this sequence.

Database cross-references. InterPro integrates a dozen domain/family signature databases into unified entries with residue-range hits. GO terms attach function/process/location labels with evidence codes. CATH codes position the fold in a four-level structural taxonomy. Organism is the NCBI-taxonomy species name.

— Where its atoms are —

Atomic coordinates in PDBx/mmCIF format — the same representation the Protein Data Bank distributes. Each line of the _atom_site loop places one backbone atom in Cartesian space (units: ångströms, origin: arbitrary).

The six renders are orthographic views along the three Cartesian axes in both directions. Representation (cartoon, sticks, or surface) and color scheme (sequence-rainbow or by-chain) vary across proteins so the training set covers all the common visualization conventions.

— Local backbone conformation —

Eight-state secondary structure (DSSP): H is the canonical α-helix, G the tighter 3₁₀-helix, I the wider π-helix; E/B are β-structure, T and S are turns and bends, and '-' is everything else. DSSP derives these from the pattern of main-chain N–H···O=C hydrogen bonds, not from the sequence.

P-SEA three-state annotation labels each residue as helix, strand, or coil based purely on the geometry of the Cα trace. It serves as a fallback when the full backbone (and thus DSSP) is unavailable.

The φ/ψ torsion pair specifies the backbone conformation at each residue. φ rotates about the N–Cα bond, ψ about the Cα–C bond. Steric clashes forbid most of the (φ, ψ) plane — the allowed regions (α-helix basin, β-sheet basin, left-handed helix) are the Ramachandran-allowed regions.

— Global shape and packing —

The geometric summary reports three shape descriptors. Rg (radius of gyration) measures how spread out the Cα atoms are about their centre of mass; compact globular proteins have small Rg, elongated or unfolded ones large. Cα contacts (<8 Å, |i−j|>4) count long-range residue pairs in spatial proximity — high for tightly packed folds, near zero for rods or random coil. The bounding-box extents give the protein's footprint along x, y, z in Å.

Solvent-accessible surface area (SASA) is the area in Å² traced out by the centre of a 1.4 Å probe sphere (a water molecule) rolled over the protein's van der Waals surface (Shrake–Rupley / Lee–Richards construction). Buried residues have near-zero SASA; fully exposed residues can exceed 200 Å². The total SASA scales roughly with the number of surface residues.

The contact map is a binary N×N matrix image: pixel (i, j) is dark where Cα_i and Cα_j are within 8 Å and |i−j|>4. Because the |i−j|>4 filter removes local helical contacts, off-diagonal stripes parallel to the main diagonal indicate parallel β-sheets; stripes perpendicular to it indicate antiparallel β-sheets. The Ramachandran plot scatters every residue's (φ, ψ) pair against the sterically allowed regions. The PAE heatmap renders the predicted-aligned-error matrix.

— Structural neighborhood —

3Di is Foldseek's structural alphabet. Each residue is assigned one of twenty discrete states based on how its Cα sits relative to its spatial (not sequential) neighbors. Aligning 3Di strings finds structural homologs roughly as well as full 3D superposition, but orders of magnitude faster.

Nearest PDB neighbors are the top structural matches found by Foldseek when searching this structure against the entire Protein Data Bank. Each hit reports a TM-score (0 to 1; >0.5 almost always implies the same fold) and an E-value. These are *structural* homologs — they may share no detectable sequence similarity.

— Confidence and disorder —

For AlphaFold models, the B-factor field carries pLDDT — the model's own estimate of local accuracy on a 0–100 scale. Regions with pLDDT<50 should be treated as essentially unmodeled; they often correspond to intrinsically disordered segments.

Crystallographic B-factors measure how much each atom's electron density is smeared out, in Å². They rise in mobile loops and surface residues and fall in the buried interior. In AlphaFold models this column is repurposed to hold pLDDT instead.

Predicted aligned error is AlphaFold's pairwise confidence. Unlike pLDDT (per-residue), PAE is per-residue-pair and captures whether two parts of the structure are correctly placed relative to each other. Units are ångströms of expected positional error.